Protein AF-A0A7K9E481-F1 (afdb_monomer_lite)

Sequence (261 aa):
MSEGLLSKAATMEIPIGSNGDAGSLPEDDGLEQVRERRDRRRDRHWDRHRDSASGGFFQDLQQVMVSGPNLNETSIVSGGYGGSAEGIGPAGAGKGSGLHPPHAGPPTGGEEIVRGIAVEKFDIVKKWGINTYKCTKQLISERFGRGSRTVDLELETQIELLRETKRKYECVLQLARGLTHHFYSLVQTQHALGDAFADLSQKSPELQEEFGYNAETQKLLCKNGETLLGAVNFFVSSINTLVNKTMEDTLMTVKQYETAR

pLDDT: mean 71.91, std 27.22, range [27.53, 98.75]

InterPro domains:
  IPR010504 Arfaptin homology (AH) domain [PF06456] (122-261)
  IPR010504 Arfaptin homology (AH) domain [PS50870] (150-261)
  IPR010504 Arfaptin homology (AH) domain [SM01015] (118-261)
  IPR027267 AH/BAR domain superfamily [G3DSA:1.20.1270.60] (147-261)
  IPR027267 AH/BAR domain superfamily [SSF103657] (149-261)
  IPR030798 Arfaptin family [PTHR12141] (6-261)

Foldseek 3Di:
DDDDDDDDDDDDDDDDDDDDDDDDDDDCPPVVVVVVVVVVVVVVVVVVCVVVVVVVVVVVVVCCVVPDPDCPPVPPPPDDDDDDDDDDDDDDDDDDDDDDDDDDDDPPPVVVVVVVVVVVVVVVVVVVVVVVVVVVVQVVCVVVVNDDDDDDPVVVVVLVVLVVVLVVLVVVLVVLVVVLVVLVVVLVVLQVQLVVLCVCLVVPVVCNVVSPVSSVVSVVVSVVSVVVSVVSVVVSVVSCCCNVPVSVVVVVVVVVVVVVD

Structure (mmCIF, N/CA/C/O backbone):
data_AF-A0A7K9E481-F1
#
_entry.id   AF-A0A7K9E481-F1
#
loop_
_atom_site.group_PDB
_atom_site.id
_atom_site.type_symbol
_atom_site.label_atom_id
_atom_site.label_alt_id
_atom_site.label_comp_id
_atom_site.label_asym_id
_atom_site.label_entity_id
_atom_site.label_seq_id
_atom_site.pdbx_PDB_ins_code
_atom_site.Cartn_x
_atom_site.Cartn_y
_atom_site.Cartn_z
_atom_site.occupancy
_atom_site.B_iso_or_equiv
_atom_site.auth_seq_id
_atom_site.auth_comp_id
_atom_site.auth_asym_id
_atom_site.auth_atom_id
_atom_site.pdbx_PDB_model_num
ATOM 1 N N . MET A 1 1 ? -49.987 -29.493 62.033 1.00 36.41 1 MET A N 1
ATOM 2 C CA . MET A 1 1 ? -49.211 -30.594 61.430 1.00 36.41 1 MET A CA 1
ATOM 3 C C . MET A 1 1 ? -49.579 -30.648 59.955 1.00 36.41 1 MET A C 1
ATOM 5 O O . MET A 1 1 ? -50.773 -30.593 59.697 1.00 36.41 1 MET A O 1
ATOM 9 N N . SER A 1 2 ? -48.691 -30.723 58.968 1.00 37.06 2 SER A N 1
ATOM 10 C CA . SER A 1 2 ? -47.251 -30.414 58.882 1.00 37.06 2 SER A CA 1
ATOM 11 C C . SER A 1 2 ? -46.915 -30.362 57.385 1.00 37.06 2 SER A C 1
ATOM 13 O O . SER A 1 2 ? -47.350 -31.275 56.698 1.00 37.06 2 SER A O 1
ATOM 15 N N . GLU A 1 3 ? -46.136 -29.367 56.937 1.00 38.66 3 GLU A N 1
ATOM 16 C CA . GLU A 1 3 ? -45.385 -29.342 55.654 1.00 38.66 3 GLU A CA 1
ATOM 17 C C . GLU A 1 3 ? -46.234 -29.440 54.347 1.00 38.66 3 GLU A C 1
ATOM 19 O O . GLU A 1 3 ? -47.269 -30.085 54.274 1.00 38.66 3 GLU A O 1
ATOM 24 N N . GLY A 1 4 ? -45.951 -28.743 53.245 1.00 37.75 4 GLY A N 1
ATOM 25 C CA . GLY A 1 4 ? -44.709 -28.118 52.798 1.00 37.75 4 GLY A CA 1
ATOM 26 C C . GLY A 1 4 ? -44.049 -29.002 51.739 1.00 37.75 4 GLY A C 1
ATOM 27 O O . GLY A 1 4 ? -43.687 -30.123 52.056 1.00 37.75 4 GLY A O 1
ATOM 28 N N . LEU A 1 5 ? -43.886 -28.515 50.502 1.00 40.09 5 LEU A N 1
ATOM 29 C CA . LEU A 1 5 ? -42.874 -29.015 49.557 1.00 40.09 5 LEU A CA 1
ATOM 30 C C . LEU A 1 5 ? -42.692 -28.032 48.389 1.00 40.09 5 LEU A C 1
ATOM 32 O O . LEU A 1 5 ? -43.582 -27.827 47.566 1.00 40.09 5 LEU A O 1
ATOM 36 N N . LEU A 1 6 ? -41.514 -27.413 48.357 1.00 42.28 6 LEU A N 1
ATOM 37 C CA . LEU A 1 6 ? -41.046 -26.476 47.338 1.00 42.28 6 LEU A CA 1
ATOM 38 C C . LEU A 1 6 ? -40.105 -27.211 46.362 1.00 42.28 6 LEU A C 1
ATOM 40 O O . LEU A 1 6 ? -39.460 -28.178 46.752 1.00 42.28 6 LEU A O 1
ATOM 44 N N . SER A 1 7 ? -39.957 -26.675 45.148 1.00 35.97 7 SER A N 1
ATOM 45 C CA . SER A 1 7 ? -38.828 -26.890 44.223 1.00 35.97 7 SER A CA 1
ATOM 46 C C . SER A 1 7 ? -38.536 -28.291 43.656 1.00 35.97 7 SER A C 1
ATOM 48 O O . SER A 1 7 ? -38.202 -29.248 44.347 1.00 35.97 7 SER A O 1
ATOM 50 N N . LYS A 1 8 ? -38.443 -28.332 42.321 1.00 39.09 8 LYS A N 1
ATOM 51 C CA . LYS A 1 8 ? -37.519 -29.207 41.582 1.00 39.09 8 LYS A CA 1
ATOM 52 C C . LYS A 1 8 ? -36.716 -28.367 40.586 1.00 39.09 8 LYS A C 1
ATOM 54 O O . LYS A 1 8 ? -37.059 -28.298 39.411 1.00 39.09 8 LYS A O 1
ATOM 59 N N . ALA A 1 9 ? -35.660 -27.722 41.074 1.00 39.75 9 ALA A N 1
ATOM 60 C CA . ALA A 1 9 ? -34.566 -27.259 40.226 1.00 39.75 9 ALA A CA 1
ATOM 61 C C . ALA A 1 9 ? -33.528 -28.388 40.152 1.00 39.75 9 ALA A C 1
ATOM 63 O O . ALA A 1 9 ? -33.179 -28.968 41.180 1.00 39.75 9 ALA A O 1
ATOM 64 N N . ALA A 1 10 ? -33.078 -28.739 38.949 1.00 38.31 10 ALA A N 1
ATOM 65 C CA . ALA A 1 10 ? -32.102 -29.805 38.758 1.00 38.31 10 ALA A CA 1
ATOM 66 C C . ALA A 1 10 ? -30.678 -29.260 38.943 1.00 38.31 10 ALA A C 1
ATOM 68 O O . ALA A 1 10 ? -30.102 -28.692 38.017 1.00 38.31 10 ALA A O 1
ATOM 69 N N . THR A 1 11 ? -30.108 -29.449 40.133 1.00 37.28 11 THR A N 1
ATOM 70 C CA . THR A 1 11 ? -28.665 -29.300 40.355 1.00 37.28 11 THR A CA 1
ATOM 71 C C . THR A 1 11 ? -27.945 -30.455 39.664 1.00 37.28 11 THR A C 1
ATOM 73 O O . THR A 1 11 ? -28.210 -31.616 39.973 1.00 37.28 11 THR A O 1
ATOM 76 N N . MET A 1 12 ? -27.038 -30.153 38.734 1.00 35.53 12 MET A N 1
ATOM 77 C CA . MET A 1 12 ? -26.161 -31.153 38.126 1.00 35.53 12 MET A CA 1
ATOM 78 C C . MET A 1 12 ? -24.806 -31.113 38.836 1.00 35.53 12 MET A C 1
ATOM 80 O O . MET A 1 12 ? -23.994 -30.225 38.586 1.00 35.53 12 MET A O 1
ATOM 84 N N . GLU A 1 13 ? -24.588 -32.044 39.763 1.00 38.19 13 GLU A N 1
ATOM 85 C CA . GLU A 1 13 ? -23.329 -32.151 40.503 1.00 38.19 13 GLU A CA 1
ATOM 86 C C . GLU A 1 13 ? -22.219 -32.750 39.627 1.00 38.19 13 GLU A C 1
ATOM 88 O O . GLU A 1 13 ? -22.422 -33.746 38.930 1.00 38.19 13 GLU A O 1
ATOM 93 N N . ILE A 1 14 ? -21.026 -32.155 39.691 1.00 37.62 14 ILE A N 1
ATOM 94 C CA . ILE A 1 14 ? -19.792 -32.718 39.132 1.00 37.62 14 ILE A CA 1
ATOM 95 C C . ILE A 1 14 ? -19.001 -33.305 40.313 1.00 37.62 14 ILE A C 1
ATOM 97 O O . ILE A 1 14 ? -18.753 -32.578 41.278 1.00 37.62 14 ILE A O 1
ATOM 101 N N . PRO A 1 15 ? -18.614 -34.594 40.291 1.00 37.94 15 PRO A N 1
ATOM 102 C CA . PRO A 1 15 ? -18.017 -35.243 41.454 1.00 37.94 15 PRO A CA 1
ATOM 103 C C . PRO A 1 15 ? -16.592 -34.744 41.727 1.00 37.94 15 PRO A C 1
ATOM 105 O O . PRO A 1 15 ? -15.717 -34.811 40.863 1.00 37.94 15 PRO A O 1
ATOM 108 N N . ILE A 1 16 ? -16.347 -34.309 42.965 1.00 37.81 16 ILE A N 1
ATOM 109 C CA . ILE A 1 16 ? -15.012 -33.974 43.473 1.00 37.81 16 ILE A CA 1
ATOM 110 C C . ILE A 1 16 ? -14.378 -35.239 44.068 1.00 37.81 16 ILE A C 1
ATOM 112 O O . ILE A 1 16 ? -14.929 -35.853 44.982 1.00 37.81 16 ILE A O 1
ATOM 116 N N . GLY A 1 17 ? -13.206 -35.626 43.556 1.00 38.34 17 GLY A N 1
ATOM 117 C CA . GLY A 1 17 ? -12.376 -36.679 44.149 1.00 38.34 17 GLY A CA 1
ATOM 118 C C . GLY A 1 17 ? -11.783 -36.232 45.490 1.00 38.34 17 GLY A C 1
ATOM 119 O O . GLY A 1 17 ? -11.323 -35.102 45.620 1.00 38.34 17 GLY A O 1
ATOM 120 N N . SER A 1 18 ? -11.812 -37.114 46.490 1.00 38.59 18 SER A N 1
ATOM 121 C CA . SER A 1 18 ? -11.498 -36.787 47.888 1.00 38.59 18 SER A CA 1
ATOM 122 C C . SER A 1 18 ? -10.039 -37.067 48.295 1.00 38.59 18 SER A C 1
ATOM 124 O O . SER A 1 18 ? -9.455 -38.058 47.865 1.00 38.59 18 SER A O 1
ATOM 126 N N . ASN A 1 19 ? -9.556 -36.236 49.232 1.00 37.09 19 ASN A N 1
ATOM 127 C CA . ASN A 1 19 ? -8.385 -36.361 50.119 1.00 37.09 19 ASN A CA 1
ATOM 128 C C . ASN A 1 19 ? -6.958 -36.266 49.541 1.00 37.09 19 ASN A C 1
ATOM 130 O O . ASN A 1 19 ? -6.546 -37.062 48.702 1.00 37.09 19 ASN A O 1
ATOM 134 N N . GLY A 1 20 ? -6.153 -35.359 50.124 1.00 35.31 20 GLY A N 1
ATOM 135 C CA . GLY A 1 20 ? -4.730 -35.226 49.779 1.00 35.31 20 GLY A CA 1
ATOM 136 C C . GLY A 1 20 ? -3.862 -34.190 50.518 1.00 35.31 20 GLY A C 1
ATOM 137 O O . GLY A 1 20 ? -2.833 -33.843 49.961 1.00 35.31 20 GLY A O 1
ATOM 138 N N . ASP A 1 21 ? -4.225 -33.755 51.734 1.00 32.69 21 ASP A N 1
ATOM 139 C CA . ASP A 1 21 ? -3.364 -33.018 52.696 1.00 32.69 21 ASP A CA 1
ATOM 140 C C . ASP A 1 21 ? -2.846 -31.599 52.322 1.00 32.69 21 ASP A C 1
ATOM 142 O O . ASP A 1 21 ? -2.712 -31.218 51.162 1.00 32.69 21 ASP A O 1
ATOM 146 N N . ALA A 1 22 ? -2.581 -30.778 53.344 1.00 46.91 22 ALA A N 1
ATOM 147 C CA . ALA A 1 22 ? -2.187 -29.376 53.211 1.00 46.91 22 ALA A CA 1
ATOM 148 C C . ALA A 1 22 ? -0.683 -29.178 53.472 1.00 46.91 22 ALA A C 1
ATOM 150 O O . ALA A 1 22 ? -0.235 -29.139 54.617 1.00 46.91 22 ALA A O 1
ATOM 151 N N . GLY A 1 23 ? 0.093 -28.980 52.402 1.00 38.00 23 GLY A N 1
ATOM 152 C CA . GLY A 1 23 ? 1.505 -28.595 52.467 1.00 38.00 23 GLY A CA 1
ATOM 153 C C . GLY A 1 23 ? 1.740 -27.195 51.900 1.00 38.00 23 GLY A C 1
ATOM 154 O O . GLY A 1 23 ? 1.507 -26.959 50.717 1.00 38.00 23 GLY A O 1
ATOM 155 N N . SER A 1 24 ? 2.227 -26.268 52.727 1.00 51.28 24 SER A N 1
ATOM 156 C CA . SER A 1 24 ? 2.633 -24.922 52.300 1.00 51.28 24 SER A CA 1
ATOM 157 C C . SER A 1 24 ? 3.805 -24.980 51.311 1.00 51.28 24 SER A C 1
ATOM 159 O O . SER A 1 24 ? 4.870 -25.495 51.660 1.00 51.28 24 SER A O 1
ATOM 161 N N . LEU A 1 25 ? 3.635 -24.410 50.116 1.00 39.44 25 LEU A N 1
ATOM 162 C CA . LEU A 1 25 ? 4.690 -24.261 49.107 1.00 39.44 25 LEU A CA 1
ATOM 163 C C . LEU A 1 25 ? 5.077 -22.778 48.941 1.00 39.44 25 LEU A C 1
ATOM 165 O O . LEU A 1 25 ? 4.216 -21.916 49.112 1.00 39.44 25 LEU A O 1
ATOM 169 N N . PRO A 1 26 ? 6.357 -22.474 48.651 1.00 42.78 26 PRO A N 1
ATOM 170 C CA . PRO A 1 26 ? 6.856 -21.104 48.551 1.00 42.78 26 PRO A CA 1
ATOM 171 C C . PRO A 1 26 ? 6.403 -20.408 47.260 1.00 42.78 26 PRO A C 1
ATOM 173 O O . PRO A 1 26 ? 6.158 -21.059 46.244 1.00 42.78 26 PRO A O 1
ATOM 176 N N . GLU A 1 27 ? 6.337 -19.078 47.305 1.00 46.19 27 GLU A N 1
ATOM 177 C CA . GLU A 1 27 ? 5.947 -18.225 46.178 1.00 46.19 27 GLU A CA 1
ATOM 178 C C . GLU A 1 27 ? 6.993 -18.277 45.041 1.00 46.19 27 GLU A C 1
ATOM 180 O O . GLU A 1 27 ? 8.202 -18.211 45.273 1.00 46.19 27 GLU A O 1
ATOM 185 N N . ASP A 1 28 ? 6.529 -18.441 43.796 1.00 49.44 28 ASP A N 1
ATOM 186 C CA . ASP A 1 28 ? 7.375 -18.681 42.615 1.00 49.44 28 ASP A CA 1
ATOM 187 C C . ASP A 1 28 ? 7.801 -17.374 41.916 1.00 49.44 28 ASP A C 1
ATOM 189 O O . ASP A 1 28 ? 7.405 -17.069 40.786 1.00 49.44 28 ASP A O 1
ATOM 193 N N . ASP A 1 29 ? 8.681 -16.619 42.582 1.00 55.16 29 ASP A N 1
ATOM 194 C CA . ASP A 1 29 ? 9.344 -15.406 42.057 1.00 55.16 29 ASP A CA 1
ATOM 195 C C . ASP A 1 29 ? 10.173 -15.647 40.771 1.00 55.16 29 ASP A C 1
ATOM 197 O O . ASP A 1 29 ? 10.665 -14.706 40.129 1.00 55.16 29 ASP A O 1
ATOM 201 N N . GLY A 1 30 ? 10.390 -16.911 40.386 1.00 50.25 30 GLY A N 1
ATOM 202 C CA . GLY A 1 30 ? 11.205 -17.286 39.235 1.00 50.25 30 GLY A CA 1
ATOM 203 C C . GLY A 1 30 ? 10.522 -16.994 37.899 1.00 50.25 30 GLY A C 1
ATOM 204 O O . GLY A 1 30 ? 11.163 -16.504 36.962 1.00 50.25 30 GLY A O 1
ATOM 205 N N . LEU A 1 31 ? 9.219 -17.266 37.795 1.00 50.06 31 LEU A N 1
ATOM 206 C CA . LEU A 1 31 ? 8.485 -17.143 36.532 1.00 50.06 31 LEU A CA 1
ATOM 207 C C . LEU A 1 31 ? 8.239 -15.689 36.118 1.00 50.06 31 LEU A C 1
ATOM 209 O O . LEU A 1 31 ? 8.289 -15.378 34.922 1.00 50.06 31 LEU A O 1
ATOM 213 N N . GLU A 1 32 ? 8.025 -14.789 37.076 1.00 50.50 32 GLU A N 1
ATOM 214 C CA . GLU A 1 32 ? 7.794 -13.371 36.793 1.00 50.50 32 GLU A CA 1
ATOM 215 C C . GLU A 1 32 ? 9.080 -12.681 36.310 1.00 50.50 32 GLU A C 1
ATOM 217 O O . GLU A 1 32 ? 9.088 -12.067 35.241 1.00 50.50 32 GLU A O 1
ATOM 222 N N . GLN A 1 33 ? 10.218 -12.928 36.971 1.00 47.78 33 GLN A N 1
ATOM 223 C CA . GLN A 1 33 ? 11.525 -12.454 36.496 1.00 47.78 33 GLN A CA 1
ATOM 224 C C . GLN A 1 33 ? 11.905 -13.004 35.112 1.00 47.78 33 GLN A C 1
ATOM 226 O O . GLN A 1 33 ? 12.567 -12.312 34.331 1.00 47.78 33 GLN A O 1
ATOM 231 N N . VAL A 1 34 ? 11.514 -14.238 34.772 1.00 52.38 34 VAL A N 1
ATOM 232 C CA . VAL A 1 34 ? 11.753 -14.807 33.434 1.00 52.38 34 VAL A CA 1
ATOM 233 C C . VAL A 1 34 ? 10.864 -14.146 32.377 1.00 52.38 34 VAL A C 1
ATOM 235 O O . VAL A 1 34 ? 11.357 -13.866 31.280 1.00 52.38 34 VAL A O 1
ATOM 238 N N . ARG A 1 35 ? 9.597 -13.841 32.691 1.00 51.56 35 ARG A N 1
ATOM 239 C CA . ARG A 1 35 ? 8.698 -13.072 31.809 1.00 51.56 35 ARG A CA 1
ATOM 240 C C . ARG A 1 35 ? 9.244 -11.667 31.562 1.00 51.56 35 ARG A C 1
ATOM 242 O O . ARG A 1 35 ? 9.474 -11.297 30.412 1.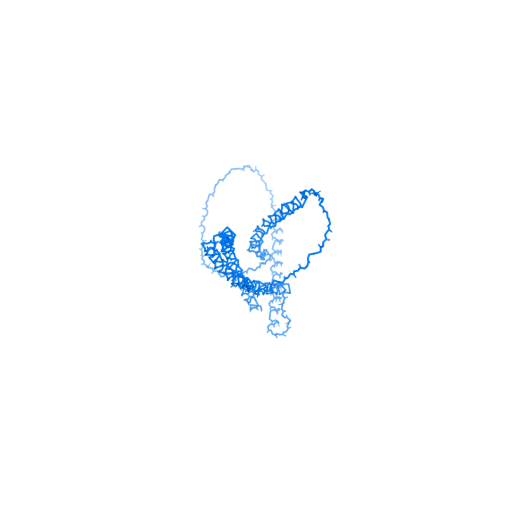00 51.56 35 ARG A O 1
ATOM 249 N N . GLU A 1 36 ? 9.592 -10.946 32.622 1.00 51.59 36 GLU A N 1
ATOM 250 C CA . GLU A 1 36 ? 10.079 -9.570 32.524 1.00 51.59 36 GLU A CA 1
ATOM 251 C C . GLU A 1 36 ? 11.417 -9.469 31.762 1.00 51.59 36 GLU A C 1
ATOM 253 O O . GLU A 1 36 ? 11.616 -8.596 30.912 1.00 51.59 36 GLU A O 1
ATOM 258 N N . ARG A 1 37 ? 12.337 -10.425 31.971 1.00 50.31 37 ARG A N 1
ATOM 259 C CA . ARG A 1 37 ? 13.586 -10.527 31.190 1.00 50.31 37 ARG A CA 1
ATOM 260 C C . ARG A 1 37 ? 13.349 -10.881 29.720 1.00 50.31 37 ARG A C 1
ATOM 262 O O . ARG A 1 37 ? 14.199 -10.546 28.889 1.00 50.31 37 ARG A O 1
ATOM 269 N N . ARG A 1 38 ? 12.247 -11.561 29.388 1.00 51.62 38 ARG A N 1
ATOM 270 C CA . ARG A 1 38 ? 11.875 -11.905 28.008 1.00 51.62 38 ARG A CA 1
ATOM 271 C C . ARG A 1 38 ? 11.343 -10.681 27.269 1.00 51.62 38 ARG A C 1
ATOM 273 O O . ARG A 1 38 ? 11.776 -10.446 26.143 1.00 51.62 38 ARG A O 1
ATOM 280 N N . ASP A 1 39 ? 10.521 -9.862 27.916 1.00 51.88 39 ASP A N 1
ATOM 281 C CA . ASP A 1 39 ? 9.958 -8.653 27.303 1.00 51.88 39 ASP A CA 1
ATOM 282 C C . ASP A 1 39 ? 10.987 -7.520 27.198 1.00 51.88 39 ASP A C 1
ATOM 284 O O . ASP A 1 39 ? 11.230 -7.035 26.094 1.00 51.88 39 ASP A O 1
ATOM 288 N N . ARG A 1 40 ? 11.809 -7.281 28.234 1.00 47.56 40 ARG A N 1
ATOM 289 C CA . ARG A 1 40 ? 12.982 -6.380 28.129 1.00 47.56 40 ARG A CA 1
ATOM 290 C C . ARG A 1 40 ? 14.050 -6.841 27.111 1.00 47.56 40 ARG A C 1
ATOM 292 O O . ARG A 1 40 ? 15.022 -6.114 26.866 1.00 47.56 40 ARG A O 1
ATOM 299 N N . ARG A 1 41 ? 13.962 -8.058 26.555 1.00 49.22 41 ARG A N 1
ATOM 300 C CA . ARG A 1 41 ? 14.764 -8.518 25.397 1.00 49.22 41 ARG A CA 1
ATOM 301 C C . ARG A 1 41 ? 14.019 -8.360 24.070 1.00 49.22 41 ARG A C 1
ATOM 303 O O . ARG A 1 41 ? 14.675 -8.135 23.057 1.00 49.22 41 ARG A O 1
ATOM 310 N N . ARG A 1 42 ? 12.689 -8.456 24.084 1.00 49.22 42 ARG A N 1
ATOM 311 C CA . ARG A 1 42 ? 11.803 -8.263 22.932 1.00 49.22 42 ARG A CA 1
ATOM 312 C C . ARG A 1 42 ? 11.820 -6.802 22.477 1.00 49.22 42 ARG A C 1
ATOM 314 O O . ARG A 1 42 ? 12.105 -6.543 21.313 1.00 49.22 42 ARG A O 1
ATOM 321 N N . ASP A 1 43 ? 11.647 -5.858 23.397 1.00 42.50 43 ASP A N 1
ATOM 322 C CA . ASP A 1 43 ? 11.549 -4.426 23.071 1.00 42.50 43 ASP A CA 1
ATOM 323 C C . ASP A 1 43 ? 12.852 -3.888 22.463 1.00 42.50 43 ASP A C 1
ATOM 325 O O . ASP A 1 43 ? 12.858 -3.289 21.391 1.00 42.50 43 ASP A O 1
ATOM 329 N N . ARG A 1 44 ? 14.000 -4.247 23.056 1.00 43.91 44 ARG A N 1
ATOM 330 C CA . ARG A 1 44 ? 15.334 -3.897 22.526 1.00 43.91 44 ARG A CA 1
ATOM 331 C C . ARG A 1 44 ? 15.684 -4.563 21.190 1.00 43.91 44 ARG A C 1
ATOM 333 O O . ARG A 1 44 ? 16.638 -4.134 20.540 1.00 43.91 44 ARG A O 1
ATOM 340 N N . HIS A 1 45 ? 14.967 -5.612 20.790 1.00 39.03 45 HIS A N 1
ATOM 341 C CA . HIS A 1 45 ? 15.092 -6.205 19.458 1.00 39.03 45 HIS A CA 1
ATOM 342 C C . HIS A 1 45 ? 14.231 -5.444 18.437 1.00 39.03 45 HIS A C 1
ATOM 344 O O . HIS A 1 45 ? 14.707 -5.168 17.336 1.00 39.03 45 HIS A O 1
ATOM 350 N N . TRP A 1 46 ? 13.017 -5.038 18.822 1.00 38.62 46 TRP A N 1
ATOM 351 C CA . TRP A 1 46 ? 12.116 -4.258 17.972 1.00 38.62 46 TRP A CA 1
ATOM 352 C C . TRP A 1 46 ? 12.612 -2.832 17.704 1.00 38.62 46 TRP A C 1
ATOM 354 O O . TRP A 1 46 ? 12.616 -2.433 16.541 1.00 38.62 46 TRP A O 1
ATOM 364 N N . ASP A 1 47 ? 13.112 -2.099 18.705 1.00 41.41 47 ASP A N 1
ATOM 365 C CA . ASP A 1 47 ? 13.665 -0.746 18.489 1.00 41.41 47 ASP A CA 1
ATOM 366 C C . ASP A 1 47 ? 14.874 -0.768 17.540 1.00 41.41 47 ASP A C 1
ATOM 368 O O . ASP A 1 47 ? 14.941 -0.001 16.579 1.00 41.41 47 ASP A O 1
ATOM 372 N N . ARG A 1 48 ? 15.789 -1.732 17.717 1.00 42.16 48 ARG A N 1
ATOM 373 C CA . ARG A 1 48 ? 16.970 -1.879 16.847 1.00 42.16 48 ARG A CA 1
ATOM 374 C C . ARG A 1 48 ? 16.602 -2.154 15.383 1.00 42.16 48 ARG A C 1
ATOM 376 O O . ARG A 1 48 ? 17.325 -1.726 14.486 1.00 42.16 48 ARG A O 1
ATOM 383 N N . HIS A 1 49 ? 15.504 -2.870 15.134 1.00 38.31 49 HIS A N 1
ATOM 384 C CA . HIS A 1 49 ? 14.998 -3.085 13.777 1.00 38.31 49 HIS A CA 1
ATOM 385 C C . HIS A 1 49 ? 14.192 -1.893 13.244 1.00 38.31 49 HIS A C 1
ATOM 387 O O . HIS A 1 49 ? 14.258 -1.625 12.046 1.00 38.31 49 HIS A O 1
ATOM 393 N N . ARG A 1 50 ? 13.479 -1.154 14.104 1.00 40.03 50 ARG A N 1
ATOM 394 C CA . ARG A 1 50 ? 12.706 0.042 13.735 1.00 40.03 50 ARG A CA 1
ATOM 395 C C . ARG A 1 50 ? 13.605 1.166 13.215 1.00 40.03 50 ARG A C 1
ATOM 397 O O . ARG A 1 50 ? 13.342 1.680 12.128 1.00 40.03 50 ARG A O 1
ATOM 404 N N . ASP A 1 51 ? 14.674 1.494 13.936 1.00 38.56 51 ASP A N 1
ATOM 405 C CA . ASP A 1 51 ? 15.575 2.593 13.558 1.00 38.56 51 ASP A CA 1
ATOM 406 C C . ASP A 1 51 ? 16.346 2.288 12.264 1.00 38.56 51 ASP A C 1
ATOM 408 O O . ASP A 1 51 ? 16.505 3.157 11.405 1.00 38.56 51 ASP A O 1
ATOM 412 N N . SER A 1 52 ? 16.750 1.027 12.073 1.00 38.38 52 SER A N 1
ATOM 413 C CA . SER A 1 52 ? 17.443 0.583 10.857 1.00 38.38 52 SER A CA 1
ATOM 414 C C . SER A 1 52 ? 16.515 0.531 9.630 1.00 38.38 52 SER A C 1
ATOM 416 O O . SER A 1 52 ? 16.902 0.939 8.535 1.00 38.38 52 SER A O 1
ATOM 418 N N . ALA A 1 53 ? 15.261 0.091 9.798 1.00 44.19 53 ALA A N 1
ATOM 419 C CA . ALA A 1 53 ? 14.307 -0.035 8.693 1.00 44.19 53 ALA A CA 1
ATOM 420 C C . ALA A 1 53 ? 13.723 1.311 8.222 1.00 44.19 53 ALA A C 1
ATOM 422 O O . ALA A 1 53 ? 13.487 1.487 7.027 1.00 44.19 53 ALA A O 1
ATOM 423 N N . SER A 1 54 ? 13.497 2.261 9.138 1.00 44.25 54 SER A N 1
ATOM 424 C CA . SER A 1 54 ? 12.905 3.564 8.796 1.00 44.25 54 SER A CA 1
ATOM 425 C C . SER A 1 54 ? 13.910 4.515 8.127 1.00 44.25 54 SER A C 1
ATOM 427 O O . SER A 1 54 ? 13.536 5.283 7.242 1.00 44.25 54 SER A O 1
ATOM 429 N N . GLY A 1 55 ? 15.194 4.442 8.505 1.00 39.41 55 GLY A N 1
ATOM 430 C CA . GLY A 1 55 ? 16.266 5.204 7.853 1.00 39.41 55 GLY A CA 1
ATOM 431 C C . GLY A 1 55 ? 16.651 4.640 6.482 1.00 39.41 55 GLY A C 1
ATOM 432 O O . GLY A 1 55 ? 16.713 5.389 5.505 1.00 39.41 55 GLY A O 1
ATOM 433 N N . GLY A 1 56 ? 16.846 3.317 6.400 1.00 43.91 56 GLY A N 1
ATOM 434 C CA . GLY A 1 56 ? 17.296 2.637 5.182 1.00 43.91 56 GLY A CA 1
ATOM 435 C C . GLY A 1 56 ? 16.335 2.795 4.005 1.00 43.91 56 GLY A C 1
ATOM 436 O O . GLY A 1 56 ? 16.754 3.222 2.940 1.00 43.91 56 GLY A O 1
ATOM 437 N N . PHE A 1 57 ? 15.029 2.569 4.194 1.00 49.69 57 PHE A N 1
ATOM 438 C CA . PHE A 1 57 ? 14.069 2.608 3.080 1.00 49.69 57 PHE A CA 1
ATOM 439 C C . PHE A 1 57 ? 14.010 3.970 2.363 1.00 49.69 57 PHE A C 1
ATOM 441 O O . PHE A 1 57 ? 13.889 4.024 1.140 1.00 49.69 57 PHE A O 1
ATOM 448 N N . PHE A 1 58 ? 14.111 5.080 3.103 1.00 43.94 58 PHE A N 1
ATOM 449 C CA . PHE A 1 58 ? 14.074 6.417 2.504 1.00 43.94 58 PHE A CA 1
ATOM 450 C C . PHE A 1 58 ? 15.417 6.804 1.863 1.00 43.94 58 PHE A C 1
ATOM 452 O O . PHE A 1 58 ? 15.425 7.503 0.849 1.00 43.94 58 PHE A O 1
ATOM 459 N N . GLN A 1 59 ? 16.538 6.322 2.416 1.00 48.91 59 GLN A N 1
ATOM 460 C CA . GLN A 1 59 ? 17.865 6.490 1.818 1.00 48.91 59 GLN A CA 1
ATOM 461 C C . GLN A 1 59 ? 18.043 5.635 0.565 1.00 48.91 59 GLN A C 1
ATOM 463 O O . GLN A 1 59 ? 18.461 6.187 -0.443 1.00 48.91 59 GLN A O 1
ATOM 468 N N . ASP A 1 60 ? 17.639 4.365 0.565 1.00 45.12 60 ASP A N 1
ATOM 469 C CA . ASP A 1 60 ? 17.680 3.487 -0.610 1.00 45.12 60 ASP A CA 1
ATOM 470 C C . ASP A 1 60 ? 16.795 4.038 -1.739 1.00 45.12 60 ASP A C 1
ATOM 472 O O . ASP A 1 60 ? 17.207 4.072 -2.898 1.00 45.12 60 ASP A O 1
ATOM 476 N N . LEU A 1 61 ? 15.600 4.552 -1.415 1.00 52.06 61 LEU A N 1
ATOM 477 C CA . LEU A 1 61 ? 14.714 5.162 -2.409 1.00 52.06 61 LEU A CA 1
ATOM 478 C C . LEU A 1 61 ? 15.289 6.480 -2.958 1.00 52.06 61 LEU A C 1
ATOM 480 O O . LEU A 1 61 ? 15.248 6.699 -4.168 1.00 52.06 61 LEU A O 1
ATOM 484 N N . GLN A 1 62 ? 15.881 7.341 -2.116 1.00 47.44 62 GLN A N 1
ATOM 485 C CA . GLN A 1 62 ? 16.650 8.491 -2.611 1.00 47.44 62 GLN A CA 1
ATOM 486 C C . GLN A 1 62 ? 17.864 8.053 -3.432 1.00 47.44 62 GLN A C 1
ATOM 488 O O . GLN A 1 62 ? 18.147 8.673 -4.449 1.00 47.44 62 GLN A O 1
ATOM 493 N N . GLN A 1 63 ? 18.563 6.991 -3.044 1.00 45.53 63 GLN A N 1
ATOM 494 C CA . GLN A 1 63 ? 19.759 6.520 -3.726 1.00 45.53 63 GLN A CA 1
ATOM 495 C C . GLN A 1 63 ? 19.421 5.923 -5.092 1.00 45.53 63 GLN A C 1
ATOM 497 O O . GLN A 1 63 ? 20.172 6.171 -6.025 1.00 45.53 63 GLN A O 1
ATOM 502 N N . VAL A 1 64 ? 18.272 5.260 -5.256 1.00 48.25 64 VAL A N 1
ATOM 503 C CA . VAL A 1 64 ? 17.727 4.833 -6.560 1.00 48.25 64 VAL A CA 1
ATOM 504 C C . VAL A 1 64 ? 17.238 6.023 -7.402 1.00 48.25 64 VAL A C 1
ATOM 506 O O . VAL A 1 64 ? 17.403 6.014 -8.617 1.00 48.25 64 VAL A O 1
ATOM 509 N N . MET A 1 65 ? 16.688 7.079 -6.789 1.00 46.72 65 MET A N 1
ATOM 510 C CA . MET A 1 65 ? 16.262 8.292 -7.515 1.00 46.72 65 MET A CA 1
ATOM 511 C C . MET A 1 65 ? 17.418 9.251 -7.868 1.00 46.72 65 MET A C 1
ATOM 513 O O . MET A 1 65 ? 17.302 10.017 -8.821 1.00 46.72 65 MET A O 1
ATOM 517 N N . VAL A 1 66 ? 18.528 9.219 -7.125 1.00 48.50 66 VAL A N 1
ATOM 518 C CA . VAL A 1 66 ? 19.759 9.996 -7.381 1.00 48.50 66 VAL A CA 1
ATOM 519 C C . VAL A 1 66 ? 20.737 9.204 -8.254 1.00 48.50 66 VAL A C 1
ATOM 521 O O . VAL A 1 66 ? 21.400 9.781 -9.111 1.00 48.50 66 VAL A O 1
ATOM 524 N N . SER A 1 67 ? 20.777 7.881 -8.091 1.00 42.72 67 SER A N 1
ATOM 525 C CA . SER A 1 67 ? 21.494 6.936 -8.956 1.00 42.72 67 SER A CA 1
ATOM 526 C C . SER A 1 67 ? 20.544 6.360 -10.005 1.00 42.72 67 SER A C 1
ATOM 528 O O . SER A 1 67 ? 20.401 5.145 -10.145 1.00 42.72 67 SER A O 1
ATOM 530 N N . GLY A 1 68 ? 19.938 7.250 -10.798 1.00 46.25 68 GLY A N 1
ATOM 531 C CA . GLY A 1 68 ? 19.575 6.865 -12.160 1.00 46.25 68 GLY A CA 1
ATOM 532 C C . GLY A 1 68 ? 20.819 6.330 -12.893 1.00 46.25 68 GLY A C 1
ATOM 533 O O . GLY A 1 68 ? 21.943 6.634 -12.474 1.00 46.25 68 GLY A O 1
ATOM 534 N N . PRO A 1 69 ? 20.661 5.527 -13.962 1.00 39.38 69 PRO A N 1
ATOM 535 C CA . PRO A 1 69 ? 21.793 4.936 -14.672 1.00 39.38 69 PRO A CA 1
ATOM 536 C C . PRO A 1 69 ? 22.822 6.016 -15.010 1.00 39.38 69 PRO A C 1
ATOM 538 O O . PRO A 1 69 ? 22.483 7.041 -15.603 1.00 39.38 69 PRO A O 1
ATOM 541 N N . ASN A 1 70 ? 24.069 5.814 -14.584 1.00 39.78 70 ASN A N 1
ATOM 542 C CA . ASN A 1 70 ? 25.109 6.821 -14.740 1.00 39.78 70 ASN A CA 1
ATOM 543 C C . ASN A 1 70 ? 25.490 6.936 -16.224 1.00 39.78 70 ASN A C 1
ATOM 545 O O . ASN A 1 70 ? 26.286 6.159 -16.741 1.00 39.78 70 ASN A O 1
ATOM 549 N N . LEU A 1 71 ? 24.902 7.916 -16.912 1.00 39.56 71 LEU A N 1
ATOM 550 C CA . LEU A 1 71 ? 25.100 8.175 -18.341 1.00 39.56 71 LEU A CA 1
ATOM 551 C C . LEU A 1 71 ? 26.461 8.827 -18.668 1.00 39.56 71 LEU A C 1
ATOM 553 O O . LEU A 1 71 ? 26.637 9.358 -19.767 1.00 39.56 71 LEU A O 1
ATOM 557 N N . ASN A 1 72 ? 27.439 8.796 -17.752 1.00 38.97 72 ASN A N 1
ATOM 558 C CA . ASN A 1 72 ? 28.747 9.427 -17.948 1.00 38.97 72 ASN A CA 1
ATOM 559 C C . ASN A 1 72 ? 29.620 8.779 -19.044 1.00 38.97 72 ASN A C 1
ATOM 561 O O . ASN A 1 72 ? 30.611 9.394 -19.435 1.00 38.97 72 ASN A O 1
ATOM 565 N N . GLU A 1 73 ? 29.235 7.623 -19.602 1.00 39.25 73 GLU A N 1
ATOM 566 C CA . GLU A 1 73 ? 29.882 7.030 -20.789 1.00 39.25 73 GLU A CA 1
ATOM 567 C C . GLU A 1 73 ? 29.009 6.980 -22.064 1.00 39.25 73 GLU A C 1
ATOM 569 O O . GLU A 1 73 ? 29.489 6.585 -23.130 1.00 39.25 73 GLU A O 1
ATOM 574 N N . THR A 1 74 ? 27.760 7.467 -22.045 1.00 35.97 74 THR A N 1
ATOM 575 C CA . THR A 1 74 ? 26.957 7.607 -23.280 1.00 35.97 74 THR A CA 1
ATOM 576 C C . THR A 1 74 ? 27.190 8.954 -23.960 1.00 35.97 74 THR A C 1
ATOM 578 O O . THR A 1 74 ? 26.445 9.915 -23.769 1.00 35.97 74 THR A O 1
ATOM 581 N N . SER A 1 75 ? 28.204 9.010 -24.825 1.00 35.31 75 SER A N 1
ATOM 582 C CA . SER A 1 75 ? 28.487 10.160 -25.700 1.00 35.31 75 SER A CA 1
ATOM 583 C C . SER A 1 75 ? 27.481 10.300 -26.860 1.00 35.31 75 SER A C 1
ATOM 585 O O . SER A 1 75 ? 27.823 10.188 -28.037 1.00 35.31 75 SER A O 1
ATOM 587 N N . ILE A 1 76 ? 26.216 10.592 -26.543 1.00 36.75 76 ILE A N 1
ATOM 588 C CA . ILE A 1 76 ? 25.205 10.967 -27.543 1.00 36.75 76 ILE A CA 1
ATOM 589 C C . ILE A 1 76 ? 25.276 12.480 -27.775 1.00 36.75 76 ILE A C 1
ATOM 591 O O . ILE A 1 76 ? 24.549 13.261 -27.161 1.00 36.75 76 ILE A O 1
ATOM 595 N N . VAL A 1 77 ? 26.157 12.908 -28.685 1.00 31.98 77 VAL A N 1
ATOM 596 C CA . VAL A 1 77 ? 26.180 14.305 -29.140 1.00 31.98 77 VAL A CA 1
ATOM 597 C C . VAL A 1 77 ? 25.024 14.542 -30.122 1.00 31.98 77 VAL A C 1
ATOM 599 O O . VAL A 1 77 ? 25.122 14.305 -31.324 1.00 31.98 77 VAL A O 1
ATOM 602 N N . SER A 1 78 ? 23.879 14.973 -29.591 1.00 34.00 78 SER A N 1
ATOM 603 C CA . SER A 1 78 ? 22.732 15.398 -30.398 1.00 34.00 78 SER A CA 1
ATOM 604 C C . SER A 1 78 ? 22.898 16.874 -30.769 1.00 34.00 78 SER A C 1
ATOM 606 O O . SER A 1 78 ? 22.607 17.770 -29.978 1.00 34.00 78 SER A O 1
ATOM 608 N N . GLY A 1 79 ? 23.456 17.133 -31.955 1.00 32.22 79 GLY A N 1
ATOM 609 C CA . GLY A 1 79 ? 23.726 18.486 -32.443 1.00 32.22 79 GLY A CA 1
ATOM 610 C C . GLY A 1 79 ? 22.471 19.176 -32.981 1.00 32.22 79 GLY A C 1
ATOM 611 O O . GLY A 1 79 ? 22.007 18.849 -34.071 1.00 32.22 79 GLY A O 1
ATOM 612 N N . GLY A 1 80 ? 21.950 20.157 -32.241 1.00 32.06 80 GLY A N 1
ATOM 613 C CA . GLY A 1 80 ? 20.832 21.003 -32.663 1.00 32.06 80 GLY A CA 1
ATOM 614 C C . GLY A 1 80 ? 21.279 22.378 -33.168 1.00 32.06 80 GLY A C 1
ATOM 615 O O . GLY A 1 80 ? 21.736 23.186 -32.374 1.00 32.06 80 GLY A O 1
ATOM 616 N N . TYR A 1 81 ? 21.097 22.604 -34.474 1.00 31.75 81 TYR A N 1
ATOM 617 C CA . TYR A 1 81 ? 20.855 23.871 -35.196 1.00 31.75 81 TYR A CA 1
ATOM 618 C C . TYR A 1 81 ? 21.608 25.163 -34.809 1.00 31.75 81 TYR A C 1
ATOM 620 O O . TYR A 1 81 ? 21.524 25.681 -33.702 1.00 31.75 81 TYR A O 1
ATOM 628 N N . GLY A 1 82 ? 22.278 25.753 -35.806 1.00 33.41 82 GLY A N 1
ATOM 629 C CA . GLY A 1 82 ? 23.029 27.002 -35.659 1.00 33.41 82 GLY A CA 1
ATOM 630 C C . GLY A 1 82 ? 22.196 28.285 -35.770 1.00 33.41 82 GLY A C 1
ATOM 631 O O . GLY A 1 82 ? 21.091 28.297 -36.308 1.00 33.41 82 GLY A O 1
ATOM 632 N N . GLY A 1 83 ? 22.802 29.387 -35.325 1.00 27.62 83 GLY A N 1
ATOM 633 C CA . GLY A 1 83 ? 22.376 30.762 -35.582 1.00 27.62 83 GLY A CA 1
ATOM 634 C C . GLY A 1 83 ? 23.579 31.581 -36.053 1.00 27.62 83 GLY A C 1
ATOM 635 O O . GLY A 1 83 ? 24.630 31.553 -35.418 1.00 27.62 83 GLY A O 1
ATOM 636 N N . SER A 1 84 ? 23.442 32.255 -37.194 1.00 40.28 84 SER A N 1
ATOM 637 C CA . SER A 1 84 ? 24.509 33.040 -37.830 1.00 40.28 84 SER A CA 1
ATOM 638 C C . SER A 1 84 ? 24.497 34.491 -37.345 1.00 40.28 84 SER A C 1
ATOM 640 O O . SER A 1 84 ? 23.419 35.081 -37.309 1.00 40.28 84 SER A O 1
ATOM 642 N N . ALA A 1 85 ? 25.664 35.076 -37.046 1.00 32.22 85 ALA A N 1
ATOM 643 C CA . ALA A 1 85 ? 25.911 36.523 -37.109 1.00 32.22 85 ALA A CA 1
ATOM 644 C C . ALA A 1 85 ? 27.417 36.852 -37.013 1.00 32.22 85 ALA A C 1
ATOM 646 O O . ALA A 1 85 ? 28.197 36.118 -36.408 1.00 32.22 85 ALA A O 1
ATOM 647 N N . GLU A 1 86 ? 27.804 37.968 -37.628 1.00 35.81 86 GLU A N 1
ATOM 648 C CA . GLU A 1 86 ? 29.174 38.483 -37.751 1.00 35.81 86 GLU A CA 1
ATOM 649 C C . GLU A 1 86 ? 29.631 39.253 -36.490 1.00 35.81 86 GLU A C 1
ATOM 651 O O . GLU A 1 86 ? 28.803 39.700 -35.697 1.00 35.81 86 GLU A O 1
ATOM 656 N N . GLY A 1 87 ? 30.942 39.483 -36.310 1.00 28.38 87 GLY A N 1
ATOM 657 C CA . GLY A 1 87 ? 31.431 40.333 -35.212 1.00 28.38 87 GLY A CA 1
ATOM 658 C C . GLY A 1 87 ? 32.950 40.542 -35.156 1.00 28.38 87 GLY A C 1
ATOM 659 O O . GLY A 1 87 ? 33.716 39.598 -34.991 1.00 28.38 87 GLY A O 1
ATOM 660 N N . ILE A 1 88 ? 33.379 41.801 -35.271 1.00 29.72 88 ILE A N 1
ATOM 661 C CA . ILE A 1 88 ? 34.776 42.276 -35.197 1.00 29.72 88 ILE A CA 1
ATOM 662 C C . ILE A 1 88 ? 35.194 42.489 -33.715 1.00 29.72 88 ILE A C 1
ATOM 664 O O . ILE A 1 88 ? 34.333 42.660 -32.857 1.00 29.72 88 ILE A O 1
ATOM 668 N N . GLY A 1 89 ? 36.501 42.468 -33.394 1.00 31.00 89 GLY A N 1
ATOM 669 C CA . GLY A 1 89 ? 37.047 42.747 -32.038 1.00 31.00 89 GLY A CA 1
ATOM 670 C C . GLY A 1 89 ? 36.931 44.227 -31.586 1.00 31.00 89 GLY A C 1
ATOM 671 O O . GLY A 1 89 ? 36.234 44.975 -32.270 1.00 31.00 89 GLY A O 1
ATOM 672 N N . PRO A 1 90 ? 37.632 44.714 -30.518 1.00 43.50 90 PRO A N 1
ATOM 673 C CA . PRO A 1 90 ? 38.866 44.165 -29.910 1.00 43.50 90 PRO A CA 1
ATOM 674 C C . PRO A 1 90 ? 39.029 44.260 -28.350 1.00 43.50 90 PRO A C 1
ATOM 676 O O . PRO A 1 90 ? 38.223 44.856 -27.653 1.00 43.50 90 PRO A O 1
ATOM 679 N N . ALA A 1 91 ? 40.145 43.696 -27.848 1.00 29.31 91 ALA A N 1
ATOM 680 C CA . ALA A 1 91 ? 41.025 44.075 -26.704 1.00 29.31 91 ALA A CA 1
ATOM 681 C C . ALA A 1 91 ? 40.527 44.718 -25.369 1.00 29.31 91 ALA A C 1
ATOM 683 O O . ALA A 1 91 ? 39.863 45.748 -25.369 1.00 29.31 91 ALA A O 1
ATOM 684 N N . GLY A 1 92 ? 41.112 44.282 -24.228 1.00 30.31 92 GLY A N 1
ATOM 685 C CA . GLY A 1 92 ? 41.342 45.171 -23.061 1.00 30.31 92 GLY A CA 1
ATOM 686 C C . GLY A 1 92 ? 41.673 44.551 -21.676 1.00 30.31 92 GLY A C 1
ATOM 687 O O . GLY A 1 92 ? 40.827 43.888 -21.099 1.00 30.31 92 GLY A O 1
ATOM 688 N N . ALA A 1 93 ? 42.842 44.920 -21.107 1.00 30.02 93 ALA A N 1
ATOM 689 C CA . ALA A 1 93 ? 43.300 44.807 -19.691 1.00 30.02 93 ALA A CA 1
ATOM 690 C C . ALA A 1 93 ? 43.578 43.406 -19.056 1.00 30.02 93 ALA A C 1
ATOM 692 O O . ALA A 1 93 ? 42.851 42.455 -19.291 1.00 30.02 93 ALA A O 1
ATOM 693 N N . GLY A 1 94 ? 44.590 43.208 -18.184 1.00 29.03 94 GLY A N 1
ATOM 694 C CA . GLY A 1 94 ? 45.744 44.061 -17.820 1.00 29.03 94 GLY A CA 1
ATOM 695 C C . GLY A 1 94 ? 46.371 43.788 -16.423 1.00 29.03 94 GLY A C 1
ATOM 696 O O . GLY A 1 94 ? 45.637 43.705 -15.447 1.00 29.03 94 GLY A O 1
ATOM 697 N N . LYS A 1 95 ? 47.724 43.808 -16.336 1.00 32.69 95 LYS A N 1
ATOM 698 C CA . LYS A 1 95 ? 48.643 43.696 -15.151 1.00 32.69 95 LYS A CA 1
ATOM 699 C C . LYS A 1 95 ? 48.917 42.283 -14.567 1.00 32.69 95 LYS A C 1
ATOM 701 O O . LYS A 1 95 ? 47.990 41.516 -14.372 1.00 32.69 95 LYS A O 1
ATOM 706 N N . GLY A 1 96 ? 50.167 41.929 -14.208 1.00 27.53 96 GLY A N 1
ATOM 707 C CA . GLY A 1 96 ? 51.448 42.647 -14.417 1.00 27.53 96 GLY A CA 1
ATOM 708 C C . GLY A 1 96 ? 52.714 41.969 -13.829 1.00 27.53 96 GLY A C 1
ATOM 709 O O . GLY A 1 96 ? 52.580 41.088 -12.994 1.00 27.53 96 GLY A O 1
ATOM 710 N N . SER A 1 97 ? 53.900 42.445 -14.269 1.00 35.16 97 SER A N 1
ATOM 711 C CA . SER A 1 97 ? 55.285 42.330 -13.710 1.00 35.16 97 SER A CA 1
ATOM 712 C C . SER A 1 97 ? 55.805 40.947 -13.240 1.00 35.16 97 SER A C 1
ATOM 714 O O . SER A 1 97 ? 55.244 40.379 -12.318 1.00 35.16 97 SER A O 1
ATOM 716 N N . GLY A 1 98 ? 56.923 40.354 -13.698 1.00 32.19 98 GLY A N 1
ATOM 717 C CA . GLY A 1 98 ? 58.044 40.708 -14.607 1.00 32.19 98 GLY A CA 1
ATOM 718 C C . GLY A 1 98 ? 58.879 39.424 -14.897 1.00 32.19 98 GLY A C 1
ATOM 719 O O . GLY A 1 98 ? 58.316 38.345 -14.759 1.00 32.19 98 GLY A O 1
ATOM 720 N N . LEU A 1 99 ? 60.177 39.373 -15.255 1.00 36.72 99 LEU A N 1
ATOM 721 C CA . LEU A 1 99 ? 61.256 40.337 -15.574 1.00 36.72 99 LEU A CA 1
ATOM 722 C C . LEU A 1 99 ? 62.393 39.588 -16.355 1.00 36.72 99 LEU A C 1
ATOM 724 O O . LEU A 1 99 ? 62.451 38.367 -16.297 1.00 36.72 99 LEU A O 1
ATOM 728 N N . HIS A 1 100 ? 63.322 40.321 -16.996 1.00 35.34 100 HIS A N 1
ATOM 729 C CA . HIS A 1 100 ? 64.604 39.888 -17.630 1.00 35.34 100 HIS A CA 1
ATOM 730 C C . HIS A 1 100 ? 64.635 38.861 -18.817 1.00 35.34 100 HIS A C 1
ATOM 732 O O . HIS A 1 100 ? 64.261 37.704 -18.657 1.00 35.34 100 HIS A O 1
ATOM 738 N N . PRO A 1 101 ? 65.200 39.247 -19.991 1.00 57.75 101 PRO A N 1
ATOM 739 C CA . PRO A 1 101 ? 65.678 38.372 -21.093 1.00 57.75 101 PRO A CA 1
ATOM 740 C C . PRO A 1 101 ? 67.235 38.169 -21.014 1.00 57.75 101 PRO A C 1
ATOM 742 O O . PRO A 1 101 ? 67.812 38.746 -20.084 1.00 57.75 101 PRO A O 1
ATOM 745 N N . PRO A 1 102 ? 67.968 37.451 -21.928 1.00 51.22 102 PRO A N 1
ATOM 746 C CA . PRO A 1 102 ? 67.614 37.133 -23.327 1.00 51.22 102 PRO A CA 1
ATOM 747 C C . PRO A 1 102 ? 68.077 35.790 -23.977 1.00 51.22 102 PRO A C 1
ATOM 749 O O . PRO A 1 102 ? 68.876 35.025 -23.451 1.00 51.22 102 PRO A O 1
ATOM 752 N N . HIS A 1 103 ? 67.660 35.663 -25.248 1.00 38.69 103 HIS A N 1
ATOM 753 C CA . HIS A 1 103 ? 68.164 34.824 -26.353 1.00 38.69 103 HIS A CA 1
ATOM 754 C C . HIS A 1 103 ? 67.551 33.428 -26.587 1.00 38.69 103 HIS A C 1
ATOM 756 O O . HIS A 1 103 ? 67.045 32.763 -25.691 1.00 38.69 103 HIS A O 1
ATOM 762 N N . ALA A 1 104 ? 67.511 33.062 -27.873 1.00 46.47 104 ALA A N 1
ATOM 763 C CA . ALA A 1 104 ? 66.505 32.188 -28.470 1.00 46.47 104 ALA A CA 1
ATOM 764 C C . ALA A 1 104 ? 66.958 30.750 -28.775 1.00 46.47 104 ALA A C 1
ATOM 766 O O . ALA A 1 104 ? 68.113 30.501 -29.118 1.00 46.47 104 ALA A O 1
ATOM 767 N N . GLY A 1 105 ? 65.969 29.853 -28.806 1.00 40.12 105 GLY A N 1
ATOM 768 C CA . GLY A 1 105 ? 65.949 28.615 -29.585 1.00 40.12 105 GLY A CA 1
ATOM 769 C C . GLY A 1 105 ? 64.508 28.345 -30.059 1.00 40.12 105 GLY A C 1
ATOM 770 O O . GLY A 1 105 ? 63.574 28.685 -29.328 1.00 40.12 105 GLY A O 1
ATOM 771 N N . PRO A 1 106 ? 64.280 27.809 -31.272 1.00 50.59 106 PRO A N 1
ATOM 772 C CA . PRO A 1 106 ? 62.933 27.495 -31.746 1.00 50.59 106 PRO A CA 1
ATOM 773 C C . PRO A 1 106 ? 62.364 26.265 -31.010 1.00 50.59 106 PRO A C 1
ATOM 775 O O . PRO A 1 106 ? 63.114 25.327 -30.734 1.00 50.59 106 PRO A O 1
ATOM 778 N N . PRO A 1 107 ? 61.049 26.204 -30.726 1.00 50.34 107 PRO A N 1
ATOM 779 C CA . PRO A 1 107 ? 60.429 25.039 -30.099 1.00 50.34 107 PRO A CA 1
ATOM 780 C C . PRO A 1 107 ? 60.211 23.911 -31.124 1.00 50.34 107 PRO A C 1
ATOM 782 O O . PRO A 1 107 ? 59.092 23.673 -31.586 1.00 50.34 107 PRO A O 1
ATOM 785 N N . THR A 1 108 ? 61.281 23.190 -31.472 1.00 53.47 108 THR A N 1
ATOM 786 C CA . THR A 1 108 ? 61.253 21.980 -32.317 1.00 53.47 108 THR A CA 1
ATOM 787 C C . THR A 1 108 ? 60.620 20.798 -31.575 1.00 53.47 108 THR A C 1
ATOM 789 O O . THR A 1 108 ? 61.292 19.858 -31.166 1.00 53.47 108 THR A O 1
ATOM 792 N N . GLY A 1 109 ? 59.308 20.894 -31.372 1.00 53.75 109 GLY A N 1
ATOM 793 C CA . GLY A 1 109 ? 58.458 19.883 -30.738 1.00 53.75 109 GLY A CA 1
ATOM 794 C C . GLY A 1 109 ? 56.963 20.198 -30.861 1.00 53.75 109 GLY A C 1
ATOM 795 O O . GLY A 1 109 ? 56.144 19.284 -30.888 1.00 53.75 109 GLY A O 1
ATOM 796 N N . GLY A 1 110 ? 56.590 21.475 -31.030 1.00 54.19 110 GLY A N 1
ATOM 797 C CA . GLY A 1 110 ? 55.187 21.877 -31.183 1.00 54.19 110 GLY A CA 1
ATOM 798 C C . GLY A 1 110 ? 54.504 21.274 -32.417 1.00 54.19 110 GLY A C 1
ATOM 799 O O . GLY A 1 110 ? 53.388 20.779 -32.311 1.00 54.19 110 GLY A O 1
ATOM 800 N N . GLU A 1 111 ? 55.171 21.255 -33.575 1.00 56.06 111 GLU A N 1
ATOM 801 C CA . GLU A 1 111 ? 54.573 20.739 -34.817 1.00 56.06 111 GLU A CA 1
ATOM 802 C C . GLU A 1 111 ? 54.381 19.220 -34.825 1.00 56.06 111 GLU A C 1
ATOM 804 O O . GLU A 1 111 ? 53.422 18.731 -35.415 1.00 56.06 111 GLU A O 1
ATOM 809 N N . GLU A 1 112 ? 55.268 18.462 -34.178 1.00 58.88 112 GLU A N 1
ATOM 810 C CA . GLU A 1 112 ? 55.159 17.002 -34.102 1.00 58.88 112 GLU A CA 1
ATOM 811 C C . GLU A 1 112 ? 54.061 16.589 -33.114 1.00 58.88 112 GLU A C 1
ATOM 813 O O . GLU A 1 112 ? 53.241 15.731 -33.438 1.00 58.88 112 GLU A O 1
ATOM 818 N N . ILE A 1 113 ? 53.942 17.299 -31.985 1.00 63.47 113 ILE A N 1
ATOM 819 C CA . ILE A 1 113 ? 52.811 17.174 -31.055 1.00 63.47 113 ILE A CA 1
ATOM 820 C C . ILE A 1 113 ? 51.492 17.542 -31.756 1.00 63.47 113 ILE A C 1
ATOM 822 O O . ILE A 1 113 ? 50.533 16.777 -31.694 1.00 63.47 113 ILE A O 1
ATOM 826 N N . VAL A 1 114 ? 51.430 18.664 -32.483 1.00 65.00 114 VAL A N 1
ATOM 827 C CA . VAL A 1 114 ? 50.223 19.082 -33.226 1.00 65.00 114 VAL A CA 1
ATOM 828 C C . VAL A 1 114 ? 49.869 18.099 -34.348 1.00 65.00 114 VAL A C 1
ATOM 830 O O . VAL A 1 114 ? 48.689 17.823 -34.566 1.00 65.00 114 VAL A O 1
ATOM 833 N N . ARG A 1 115 ? 50.860 17.517 -35.034 1.00 70.38 115 ARG A N 1
ATOM 834 C CA . ARG A 1 115 ? 50.647 16.483 -36.060 1.00 70.38 115 ARG A CA 1
ATOM 835 C C . ARG A 1 115 ? 50.166 15.165 -35.445 1.00 70.38 115 ARG A C 1
ATOM 837 O O . ARG A 1 115 ? 49.252 14.561 -35.998 1.00 70.38 115 ARG A O 1
ATOM 844 N N . GLY A 1 116 ? 50.711 14.763 -34.296 1.00 75.00 116 GLY A N 1
ATOM 845 C CA . GLY A 1 116 ? 50.224 13.627 -33.506 1.00 75.00 116 GLY A CA 1
ATOM 846 C C . GLY A 1 116 ? 48.768 13.818 -33.079 1.00 75.00 116 GLY A C 1
ATOM 847 O O . GLY A 1 116 ? 47.924 12.982 -33.392 1.00 75.00 116 GLY A O 1
ATOM 848 N N . ILE A 1 117 ? 48.442 14.981 -32.504 1.00 78.00 117 ILE A N 1
ATOM 849 C CA . ILE A 1 117 ? 47.066 15.369 -32.157 1.00 78.00 117 ILE A CA 1
ATOM 850 C C . ILE A 1 117 ? 46.155 15.319 -33.394 1.00 78.00 117 ILE A C 1
ATOM 852 O O . ILE A 1 117 ? 45.047 14.796 -33.315 1.00 78.00 117 ILE A O 1
ATOM 856 N N . ALA A 1 118 ? 46.592 15.822 -34.553 1.00 82.31 118 ALA A N 1
ATOM 857 C CA . ALA A 1 118 ? 45.790 15.781 -35.777 1.00 82.31 118 ALA A CA 1
ATOM 858 C C . ALA A 1 118 ? 45.504 14.342 -36.257 1.00 82.31 118 ALA A C 1
ATOM 860 O O . ALA A 1 118 ? 44.387 14.059 -36.696 1.00 82.31 118 ALA A O 1
ATOM 861 N N . VAL A 1 119 ? 46.474 13.428 -36.132 1.00 87.69 119 VAL A N 1
ATOM 862 C CA . VAL A 1 119 ? 46.301 11.998 -36.443 1.00 87.69 119 VAL A CA 1
ATOM 863 C C . VAL A 1 119 ? 45.340 11.330 -35.455 1.00 87.69 119 VAL A C 1
ATOM 865 O O . VAL A 1 119 ? 44.400 10.667 -35.887 1.00 87.69 119 VAL A O 1
ATOM 868 N N . GLU A 1 120 ? 45.480 11.574 -34.149 1.00 91.00 120 GLU A N 1
ATOM 869 C CA . GLU A 1 120 ? 44.545 11.062 -33.135 1.00 91.00 120 GLU A CA 1
ATOM 870 C C . GLU A 1 120 ? 43.110 11.555 -33.372 1.00 91.00 120 GLU A C 1
ATOM 872 O O . GLU A 1 120 ? 42.160 10.770 -33.337 1.00 91.00 120 GLU A O 1
ATOM 877 N N . LYS A 1 121 ? 42.926 12.849 -33.675 1.00 90.56 121 LYS A N 1
ATOM 878 C CA . LYS A 1 121 ? 41.609 13.413 -34.015 1.00 90.56 121 LYS A CA 1
ATOM 879 C C . LYS A 1 121 ? 41.032 12.774 -35.281 1.00 90.56 121 LYS A C 1
ATOM 881 O O . LYS A 1 121 ? 39.834 12.490 -35.314 1.00 90.56 121 LYS A O 1
ATOM 886 N N . PHE A 1 122 ? 41.858 12.504 -36.293 1.00 94.19 122 PHE A N 1
ATOM 887 C CA . PHE A 1 122 ? 41.434 11.792 -37.498 1.00 94.19 122 PHE A CA 1
ATOM 888 C C . PHE A 1 122 ? 40.993 10.352 -37.193 1.00 94.19 122 PHE A C 1
ATOM 890 O O . PHE A 1 122 ? 39.927 9.935 -37.651 1.00 94.19 122 PHE A O 1
ATOM 897 N N . ASP A 1 123 ? 41.744 9.605 -36.380 1.00 93.81 123 ASP A N 1
ATOM 898 C CA . ASP A 1 123 ? 41.381 8.232 -36.013 1.00 93.81 123 ASP A CA 1
ATOM 899 C C . ASP A 1 123 ? 40.129 8.162 -35.121 1.00 93.81 123 ASP A C 1
ATOM 901 O O . ASP A 1 123 ? 39.319 7.244 -35.289 1.00 93.81 123 ASP A O 1
ATOM 905 N N . ILE A 1 124 ? 39.890 9.158 -34.258 1.00 94.19 124 ILE A N 1
ATOM 906 C CA . ILE A 1 124 ? 38.621 9.315 -33.523 1.00 94.19 124 ILE A CA 1
ATOM 907 C C . ILE A 1 124 ? 37.450 9.485 -34.504 1.00 94.19 124 ILE A C 1
ATOM 909 O O . ILE A 1 124 ? 36.475 8.734 -34.428 1.00 94.19 124 ILE A O 1
ATOM 913 N N . VAL A 1 125 ? 37.549 10.415 -35.463 1.00 95.81 125 VAL A N 1
ATOM 914 C CA . VAL A 1 125 ? 36.496 10.656 -36.472 1.00 95.81 125 VAL A CA 1
ATOM 915 C C . VAL A 1 125 ? 36.273 9.421 -37.350 1.00 95.81 125 VAL A C 1
ATOM 917 O O . VAL A 1 125 ? 35.131 9.050 -37.626 1.00 95.81 125 VAL A O 1
ATOM 920 N N . LYS A 1 126 ? 37.344 8.728 -37.745 1.00 95.69 126 LYS A N 1
ATOM 921 C CA . LYS A 1 126 ? 37.290 7.491 -38.533 1.00 95.69 126 LYS A CA 1
ATOM 922 C C . LYS A 1 126 ? 36.635 6.343 -37.761 1.00 95.69 126 LYS A C 1
ATOM 924 O O . LYS A 1 126 ? 35.783 5.649 -38.317 1.00 95.69 126 LYS A O 1
ATOM 929 N N . LYS A 1 127 ? 36.981 6.146 -36.482 1.00 95.81 127 LYS A N 1
ATOM 930 C CA . LYS A 1 127 ? 36.343 5.152 -35.601 1.00 95.81 127 LYS A CA 1
ATOM 931 C C . LYS A 1 127 ? 34.855 5.457 -35.435 1.00 95.81 127 LYS A C 1
ATOM 933 O O . LYS A 1 127 ? 34.038 4.554 -35.609 1.00 95.81 127 LYS A O 1
ATOM 938 N N . TRP A 1 128 ? 34.514 6.715 -35.153 1.00 94.69 128 TRP A N 1
ATOM 939 C CA . TRP A 1 128 ? 33.133 7.180 -35.049 1.00 94.69 128 TRP A CA 1
ATOM 940 C C . TRP A 1 128 ? 32.353 6.906 -36.341 1.00 94.69 128 TRP A C 1
ATOM 942 O O . TRP A 1 128 ? 31.334 6.226 -36.293 1.00 94.69 128 TRP A O 1
ATOM 952 N N . GLY A 1 129 ? 32.871 7.309 -37.506 1.00 97.94 129 GLY A N 1
ATOM 953 C CA . GLY A 1 129 ? 32.210 7.093 -38.798 1.00 97.94 129 GLY A CA 1
ATOM 954 C C . GLY A 1 129 ? 31.976 5.614 -39.129 1.00 97.94 129 GLY A C 1
ATOM 955 O O . GLY A 1 129 ? 30.893 5.244 -39.584 1.00 97.94 129 GLY A O 1
ATOM 956 N N . ILE A 1 130 ? 32.952 4.742 -38.838 1.00 97.06 130 ILE A N 1
ATOM 957 C CA . ILE A 1 130 ? 32.810 3.284 -38.999 1.00 97.06 130 ILE A CA 1
ATOM 958 C C . ILE A 1 130 ? 31.724 2.725 -38.070 1.00 97.06 130 ILE A C 1
ATOM 960 O O . ILE A 1 130 ? 30.926 1.890 -38.500 1.00 97.06 130 ILE A O 1
ATOM 964 N N . ASN A 1 131 ? 31.687 3.160 -36.809 1.00 95.56 131 ASN A N 1
ATOM 965 C CA . ASN A 1 131 ? 30.691 2.702 -35.841 1.00 95.56 131 ASN A CA 1
ATOM 966 C C . ASN A 1 131 ? 29.284 3.181 -36.226 1.00 95.56 131 ASN A C 1
ATOM 968 O O . ASN A 1 131 ? 28.374 2.359 -36.309 1.00 95.56 131 ASN A O 1
ATOM 972 N N . THR A 1 132 ? 29.124 4.461 -36.569 1.00 95.50 132 THR A N 1
ATOM 973 C CA . THR A 1 132 ? 27.866 5.037 -37.066 1.00 95.50 132 THR A CA 1
ATOM 974 C C . THR A 1 132 ? 27.344 4.259 -38.274 1.00 95.50 132 THR A C 1
ATOM 976 O O . THR A 1 132 ? 26.208 3.792 -38.248 1.00 95.50 132 THR A O 1
ATOM 979 N N . TYR A 1 133 ? 28.183 4.008 -39.289 1.00 96.44 133 TYR A N 1
ATOM 980 C CA . TYR A 1 133 ? 27.786 3.218 -40.461 1.00 96.44 133 TYR A CA 1
ATOM 981 C C . TYR A 1 133 ? 27.335 1.793 -40.100 1.00 96.44 133 TYR A C 1
ATOM 983 O O . TYR A 1 133 ? 26.333 1.314 -40.635 1.00 96.44 133 TYR A O 1
ATOM 991 N N . LYS A 1 134 ? 28.033 1.112 -39.177 1.00 94.38 134 LYS A N 1
ATOM 992 C CA . LYS A 1 134 ? 27.628 -0.221 -38.696 1.00 94.38 134 LYS A CA 1
ATOM 993 C C . LYS A 1 134 ? 26.251 -0.185 -38.030 1.00 94.38 134 LYS A C 1
ATOM 995 O O . LYS A 1 134 ? 25.409 -1.007 -38.383 1.00 94.38 134 LYS A O 1
ATOM 1000 N N . CYS A 1 135 ? 26.006 0.774 -37.137 1.00 89.62 135 CYS A N 1
ATOM 1001 C CA . CYS A 1 135 ? 24.714 0.938 -36.466 1.00 89.62 135 CYS A CA 1
ATOM 1002 C C . CYS A 1 135 ? 23.588 1.246 -37.466 1.00 89.62 135 CYS A C 1
ATOM 1004 O O . CYS A 1 135 ? 22.546 0.595 -37.434 1.00 89.62 135 CYS A O 1
ATOM 1006 N N . THR A 1 136 ? 23.809 2.162 -38.417 1.00 93.62 136 THR A N 1
ATOM 1007 C CA . THR A 1 136 ? 22.837 2.465 -39.481 1.00 93.62 136 THR A CA 1
ATOM 1008 C C . THR A 1 136 ? 22.546 1.239 -40.348 1.00 93.62 136 THR A C 1
ATOM 1010 O O . THR A 1 136 ? 21.385 0.952 -40.638 1.00 93.62 136 THR A O 1
ATOM 1013 N N . LYS A 1 137 ? 23.576 0.472 -40.735 1.00 93.69 137 LYS A N 1
ATOM 1014 C CA . LYS A 1 137 ? 23.400 -0.766 -41.504 1.00 93.69 137 LYS A CA 1
ATOM 1015 C C . LYS A 1 137 ? 22.600 -1.809 -40.718 1.00 93.69 137 LYS A C 1
ATOM 1017 O O . LYS A 1 137 ? 21.726 -2.444 -41.307 1.00 93.69 137 LYS A O 1
ATOM 1022 N N . GLN A 1 138 ? 22.878 -1.981 -39.425 1.00 91.19 138 GLN A N 1
ATOM 1023 C CA . GLN A 1 138 ? 22.150 -2.910 -38.557 1.00 91.19 138 GLN A CA 1
ATOM 1024 C C . GLN A 1 138 ? 20.667 -2.522 -38.468 1.00 91.19 138 GLN A C 1
ATOM 1026 O O . GLN A 1 138 ? 19.813 -3.328 -38.829 1.00 91.19 138 GLN A O 1
ATOM 1031 N N . LEU A 1 139 ? 20.367 -1.261 -38.133 1.00 88.56 139 LEU A N 1
ATOM 1032 C CA . LEU A 1 139 ? 19.002 -0.727 -38.050 1.00 88.56 139 LEU A CA 1
ATOM 1033 C C . LEU A 1 139 ? 18.206 -0.945 -39.349 1.00 88.56 139 LEU A C 1
ATOM 1035 O O . LEU A 1 139 ? 17.073 -1.423 -39.320 1.00 88.56 139 LEU A O 1
ATOM 1039 N N . ILE A 1 140 ? 18.805 -0.641 -40.504 1.00 89.81 140 ILE A N 1
ATOM 1040 C CA . ILE A 1 140 ? 18.185 -0.888 -41.814 1.00 89.81 140 ILE A CA 1
ATOM 1041 C C . ILE A 1 140 ? 17.975 -2.395 -42.049 1.00 89.81 140 ILE A C 1
ATOM 1043 O O . ILE A 1 140 ? 16.913 -2.797 -42.523 1.00 89.81 140 ILE A O 1
ATOM 1047 N N . SER A 1 141 ? 18.948 -3.245 -41.704 1.00 90.31 141 SER A N 1
ATOM 1048 C CA . SER A 1 141 ? 18.832 -4.702 -41.888 1.00 90.31 141 SER A CA 1
ATOM 1049 C C . SER A 1 141 ? 17.690 -5.294 -41.060 1.00 90.31 141 SER A C 1
ATOM 1051 O O . SER A 1 141 ? 16.936 -6.116 -41.579 1.00 90.31 141 SER A O 1
ATOM 1053 N N . GLU A 1 142 ? 17.516 -4.833 -39.819 1.00 90.69 142 GLU A N 1
ATOM 1054 C CA . GLU A 1 142 ? 16.398 -5.211 -38.947 1.00 90.69 142 GLU A CA 1
ATOM 1055 C C . GLU A 1 142 ? 15.052 -4.782 -39.546 1.00 90.69 142 GLU A C 1
ATOM 1057 O O . GLU A 1 142 ? 14.151 -5.607 -39.702 1.00 90.69 142 GLU A O 1
ATOM 1062 N N . ARG A 1 143 ? 14.928 -3.518 -39.980 1.00 86.69 143 ARG A N 1
ATOM 1063 C CA . ARG A 1 143 ? 13.688 -2.975 -40.570 1.00 86.69 143 ARG A CA 1
ATOM 1064 C C . ARG A 1 143 ? 13.265 -3.688 -41.863 1.00 86.69 143 ARG A C 1
ATOM 1066 O O . ARG A 1 143 ? 12.075 -3.753 -42.150 1.00 86.69 143 ARG A O 1
ATOM 1073 N N . PHE A 1 144 ? 14.210 -4.257 -42.615 1.00 90.69 144 PHE A N 1
ATOM 1074 C CA . PHE A 1 144 ? 13.942 -5.085 -43.801 1.00 90.69 144 PHE A CA 1
ATOM 1075 C C . PHE A 1 144 ? 13.831 -6.597 -43.518 1.00 90.69 144 PHE A C 1
ATOM 1077 O O . PHE A 1 144 ? 13.784 -7.377 -44.471 1.00 90.69 144 PHE A O 1
ATOM 1084 N N . GLY A 1 145 ? 13.828 -7.036 -42.252 1.00 85.50 145 GLY A N 1
ATOM 1085 C CA . GLY A 1 145 ? 13.750 -8.457 -41.883 1.00 85.50 145 GLY A CA 1
ATOM 1086 C C . GLY A 1 145 ? 14.968 -9.289 -42.311 1.00 85.50 145 GLY A C 1
ATOM 1087 O O . GLY A 1 145 ? 14.876 -10.507 -42.434 1.00 85.50 145 GLY A O 1
ATOM 1088 N N . ARG A 1 146 ? 16.107 -8.637 -42.578 1.00 91.38 146 ARG A N 1
ATOM 1089 C CA . ARG A 1 146 ? 17.369 -9.250 -43.034 1.00 91.38 146 ARG A CA 1
ATOM 1090 C C . ARG A 1 146 ? 18.410 -9.409 -41.917 1.00 91.38 146 ARG A C 1
ATOM 1092 O O . ARG A 1 146 ? 19.523 -9.851 -42.188 1.00 91.38 146 ARG A O 1
ATOM 1099 N N . GLY A 1 147 ? 18.060 -9.058 -40.683 1.00 79.06 147 GLY A N 1
ATOM 1100 C CA . GLY A 1 147 ? 18.872 -9.259 -39.485 1.00 79.06 147 GLY A CA 1
ATOM 1101 C C . GLY A 1 147 ? 17.995 -9.380 -38.238 1.00 79.06 147 GLY A C 1
ATOM 1102 O O . GLY A 1 147 ? 16.868 -8.887 -38.224 1.00 79.06 147 GLY A O 1
ATOM 1103 N N . SER A 1 148 ? 18.507 -10.052 -37.206 1.00 83.88 148 SER A N 1
ATOM 1104 C CA . SER A 1 148 ? 17.841 -10.169 -35.902 1.00 83.88 148 SER A CA 1
ATOM 1105 C C . SER A 1 148 ? 17.754 -8.814 -35.204 1.00 83.88 148 SER A C 1
ATOM 1107 O O . SER A 1 148 ? 18.717 -8.049 -35.260 1.00 83.88 148 SER A O 1
ATOM 1109 N N . ARG A 1 149 ? 16.636 -8.547 -34.510 1.00 82.06 149 ARG A N 1
ATOM 1110 C CA . ARG A 1 149 ? 16.460 -7.326 -33.708 1.00 82.06 149 ARG A CA 1
ATOM 1111 C C . ARG A 1 149 ? 17.554 -7.227 -32.643 1.00 82.06 149 ARG A C 1
ATOM 1113 O O . ARG A 1 149 ? 17.821 -8.217 -31.961 1.00 82.06 149 ARG A O 1
ATOM 1120 N N . THR A 1 150 ? 18.142 -6.049 -32.465 1.00 84.31 150 THR A N 1
ATOM 1121 C CA . THR A 1 150 ? 19.064 -5.798 -31.350 1.00 84.31 150 THR A CA 1
ATOM 1122 C C . THR A 1 150 ? 18.270 -5.758 -30.037 1.00 84.31 150 THR A C 1
ATOM 1124 O O . THR A 1 150 ? 17.286 -5.025 -29.921 1.00 84.31 150 THR A O 1
ATOM 1127 N N . VAL A 1 151 ? 18.674 -6.568 -29.054 1.00 85.88 151 VAL A N 1
ATOM 1128 C CA . VAL A 1 151 ? 18.001 -6.714 -27.752 1.00 85.88 151 VAL A CA 1
ATOM 1129 C C . VAL A 1 151 ? 19.032 -6.624 -26.631 1.00 85.88 151 VAL A C 1
ATOM 1131 O O . VAL A 1 151 ? 20.053 -7.307 -26.674 1.00 85.88 151 VAL A O 1
ATOM 1134 N N . ASP A 1 152 ? 18.738 -5.805 -25.625 1.00 88.94 152 ASP A N 1
ATOM 1135 C CA . ASP A 1 152 ? 19.493 -5.732 -24.374 1.00 88.94 152 ASP A CA 1
ATOM 1136 C C . ASP A 1 152 ? 18.869 -6.698 -23.357 1.00 88.94 152 ASP A C 1
ATOM 1138 O O . ASP A 1 152 ? 17.853 -6.398 -22.735 1.00 88.94 152 ASP A O 1
ATOM 1142 N N . LEU A 1 153 ? 19.446 -7.893 -23.228 1.00 92.06 153 LEU A N 1
ATOM 1143 C CA . LEU A 1 153 ? 18.901 -8.949 -22.369 1.00 92.06 153 LEU A CA 1
ATOM 1144 C C . LEU A 1 153 ? 18.929 -8.587 -20.876 1.00 92.06 153 LEU A C 1
ATOM 1146 O O . LEU A 1 153 ? 18.108 -9.103 -20.116 1.00 92.06 153 LEU A O 1
ATOM 1150 N N . GLU A 1 154 ? 19.850 -7.720 -20.447 1.00 93.56 154 GLU A N 1
ATOM 1151 C CA . GLU A 1 154 ? 19.926 -7.292 -19.052 1.00 93.56 154 GLU A CA 1
ATOM 1152 C C . GLU A 1 154 ? 18.781 -6.326 -18.743 1.00 93.56 154 GLU A C 1
ATOM 1154 O O . GLU A 1 154 ? 18.020 -6.561 -17.802 1.00 93.56 154 GLU A O 1
ATOM 1159 N N . LEU A 1 155 ? 18.587 -5.309 -19.587 1.00 92.44 155 LEU A N 1
ATOM 1160 C CA . LEU A 1 155 ? 17.499 -4.345 -19.436 1.00 92.44 155 LEU A CA 1
ATOM 1161 C C . LEU A 1 155 ? 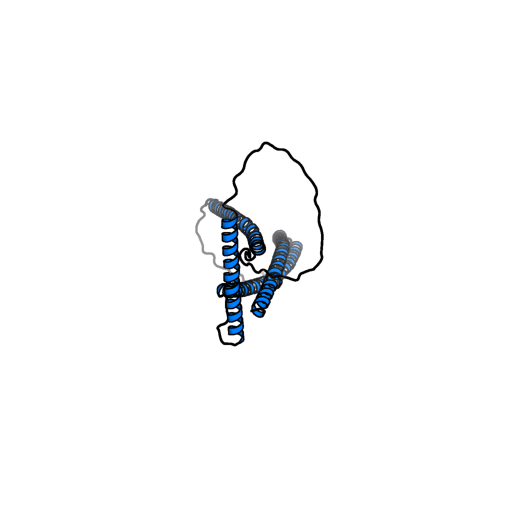16.120 -5.025 -19.480 1.00 92.44 155 LEU A C 1
ATOM 1163 O O . LEU A 1 155 ? 15.274 -4.742 -18.635 1.00 92.44 155 LEU A O 1
ATOM 1167 N N . GLU A 1 156 ? 15.897 -5.964 -20.404 1.00 93.38 156 GLU A N 1
ATOM 1168 C CA . GLU A 1 156 ? 14.638 -6.728 -20.496 1.00 93.38 156 GLU A CA 1
ATOM 1169 C C . GLU A 1 156 ? 14.389 -7.557 -19.216 1.00 93.38 156 GLU A C 1
ATOM 1171 O O . GLU A 1 156 ? 13.263 -7.624 -18.717 1.00 93.38 156 GLU A O 1
ATOM 1176 N N . THR A 1 157 ? 15.447 -8.126 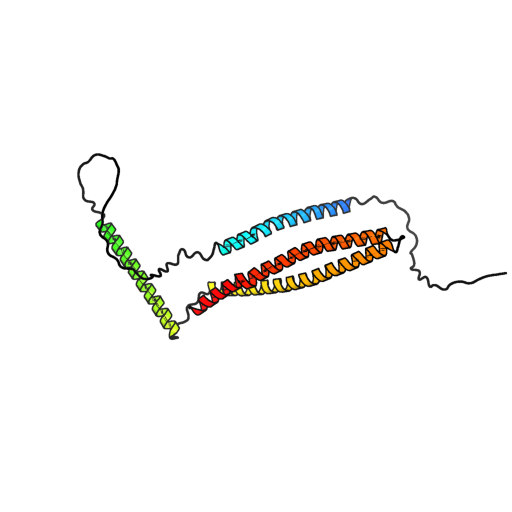-18.623 1.00 95.62 157 THR A N 1
ATOM 1177 C CA . THR A 1 157 ? 15.368 -8.860 -17.346 1.00 95.62 157 THR A CA 1
ATOM 1178 C C . THR A 1 157 ? 15.031 -7.927 -16.176 1.00 95.62 157 THR A C 1
ATOM 1180 O O . THR A 1 157 ? 14.184 -8.260 -15.342 1.00 95.62 157 THR A O 1
ATOM 1183 N N . GLN A 1 158 ? 15.643 -6.739 -16.118 1.00 96.62 158 GLN A N 1
ATOM 1184 C CA . GLN A 1 158 ? 15.344 -5.726 -15.098 1.00 96.62 158 GLN A CA 1
ATOM 1185 C C . GLN A 1 158 ? 13.903 -5.192 -15.226 1.00 96.62 158 GLN A C 1
ATOM 1187 O O . GLN A 1 158 ? 13.216 -5.021 -14.217 1.00 96.62 158 GLN A O 1
ATOM 1192 N N . ILE A 1 159 ? 13.409 -4.995 -16.454 1.00 95.62 159 ILE A N 1
ATOM 1193 C CA . ILE A 1 159 ? 12.022 -4.595 -16.735 1.00 95.62 159 ILE A CA 1
ATOM 1194 C C . ILE A 1 159 ? 11.028 -5.649 -16.229 1.00 95.62 159 ILE A C 1
ATOM 1196 O O . ILE A 1 159 ? 10.025 -5.294 -15.602 1.00 95.62 159 ILE A O 1
ATOM 1200 N N . GLU A 1 160 ? 11.282 -6.941 -16.453 1.00 96.50 160 GLU A N 1
ATOM 1201 C CA . GLU A 1 160 ? 10.370 -7.984 -15.972 1.00 96.50 160 GLU A CA 1
ATOM 1202 C C . GLU A 1 160 ? 10.406 -8.124 -14.441 1.00 96.50 160 GLU A C 1
ATOM 1204 O O . GLU A 1 160 ? 9.359 -8.284 -13.809 1.00 96.50 160 GLU A O 1
ATOM 1209 N N . LEU A 1 161 ? 11.573 -7.938 -13.813 1.00 97.81 161 LEU A N 1
ATOM 1210 C CA . LEU A 1 161 ? 11.681 -7.851 -12.354 1.00 97.81 161 LEU A CA 1
ATOM 1211 C C . LEU A 1 161 ? 10.893 -6.655 -11.783 1.00 97.81 161 LEU A C 1
ATOM 1213 O O . LEU A 1 161 ? 10.244 -6.792 -10.740 1.00 97.81 161 LEU A O 1
ATOM 1217 N N . LEU A 1 162 ? 10.888 -5.504 -12.465 1.00 97.62 162 LEU A N 1
ATOM 1218 C CA . LEU A 1 162 ? 10.066 -4.346 -12.096 1.00 97.62 162 LEU A CA 1
ATOM 1219 C C . LEU A 1 162 ? 8.564 -4.659 -12.207 1.00 97.62 162 LEU A C 1
ATOM 1221 O O . LEU A 1 162 ? 7.814 -4.375 -11.271 1.00 97.62 162 LEU A O 1
ATOM 1225 N N . ARG A 1 163 ? 8.121 -5.292 -13.304 1.00 98.00 163 ARG A N 1
ATOM 1226 C CA . ARG A 1 163 ? 6.719 -5.721 -13.498 1.00 98.00 163 ARG A CA 1
ATOM 1227 C C . ARG A 1 163 ? 6.269 -6.701 -12.410 1.00 98.00 163 ARG A C 1
ATOM 1229 O O . ARG A 1 163 ? 5.189 -6.543 -11.843 1.00 98.00 163 ARG A O 1
ATOM 1236 N N . GLU A 1 164 ? 7.103 -7.682 -12.073 1.00 98.31 164 GLU A N 1
ATOM 1237 C CA . GLU A 1 164 ? 6.869 -8.634 -10.981 1.00 98.31 164 GLU A CA 1
ATOM 1238 C C . GLU A 1 164 ? 6.800 -7.940 -9.608 1.00 98.31 164 GLU A C 1
ATOM 1240 O O . GLU A 1 164 ? 5.913 -8.227 -8.802 1.00 98.31 164 GLU A O 1
ATOM 1245 N N . THR A 1 165 ? 7.695 -6.984 -9.348 1.00 98.25 165 THR A N 1
ATOM 1246 C CA . THR A 1 165 ? 7.718 -6.211 -8.096 1.00 98.25 165 THR A CA 1
ATOM 1247 C C . THR A 1 165 ? 6.468 -5.340 -7.950 1.00 98.25 165 THR A C 1
ATOM 1249 O O . THR A 1 165 ? 5.847 -5.339 -6.885 1.00 98.25 165 THR A O 1
ATOM 1252 N N . LYS A 1 166 ? 6.024 -4.684 -9.033 1.00 98.25 166 LYS A N 1
ATOM 1253 C CA . LYS A 1 166 ? 4.760 -3.936 -9.068 1.00 98.25 166 LYS A CA 1
ATOM 1254 C C . LYS A 1 166 ? 3.570 -4.838 -8.731 1.00 98.25 166 LYS A C 1
ATOM 1256 O O . LYS A 1 166 ? 2.823 -4.515 -7.811 1.00 98.25 166 LYS A O 1
ATOM 1261 N N . ARG A 1 167 ? 3.451 -6.008 -9.376 1.00 98.62 167 ARG A N 1
ATOM 1262 C CA . ARG A 1 167 ? 2.382 -6.994 -9.104 1.00 98.62 167 ARG A CA 1
ATOM 1263 C C . ARG A 1 167 ? 2.366 -7.463 -7.640 1.00 98.62 167 ARG A C 1
ATOM 1265 O O . ARG A 1 167 ? 1.300 -7.596 -7.037 1.00 98.62 167 ARG A O 1
ATOM 1272 N N . LYS A 1 168 ? 3.537 -7.655 -7.020 1.00 98.56 168 LYS A N 1
ATOM 1273 C CA . LYS A 1 168 ? 3.648 -7.973 -5.582 1.00 98.56 168 LYS A CA 1
ATOM 1274 C C . LYS A 1 168 ? 3.159 -6.831 -4.689 1.00 98.56 168 LYS A C 1
ATOM 1276 O O . LYS A 1 168 ? 2.432 -7.084 -3.730 1.00 98.56 168 LYS A O 1
ATOM 1281 N N . TYR A 1 169 ? 3.506 -5.583 -5.000 1.00 98.69 169 TYR A N 1
ATOM 1282 C CA . TYR A 1 169 ? 3.041 -4.424 -4.232 1.00 98.69 169 TYR A CA 1
ATOM 1283 C C . TYR A 1 169 ? 1.552 -4.112 -4.456 1.00 98.69 169 TYR A C 1
ATOM 1285 O O . TYR A 1 169 ? 0.886 -3.683 -3.517 1.00 98.69 169 TYR A O 1
ATOM 1293 N N . GLU A 1 170 ? 0.990 -4.405 -5.632 1.00 98.56 170 GLU A N 1
ATOM 1294 C CA . GLU A 1 170 ? -0.461 -4.378 -5.877 1.00 98.56 170 GLU A CA 1
ATOM 1295 C C . GLU A 1 170 ? -1.205 -5.370 -4.968 1.00 98.56 170 GLU A C 1
ATOM 1297 O O . GLU A 1 170 ? -2.207 -5.005 -4.351 1.00 98.56 170 GLU A O 1
ATOM 1302 N N . CYS A 1 171 ? -0.680 -6.590 -4.806 1.00 98.44 171 CYS A N 1
ATOM 1303 C CA . CYS A 1 171 ? -1.222 -7.584 -3.875 1.00 98.44 171 CYS A CA 1
ATOM 1304 C C . CYS A 1 171 ? -1.146 -7.105 -2.411 1.00 98.44 171 CYS A C 1
ATOM 1306 O O . CYS A 1 171 ? -2.153 -7.116 -1.700 1.00 98.44 171 CYS A O 1
ATOM 1308 N N . VAL A 1 172 ? 0.009 -6.589 -1.967 1.00 98.44 172 VAL A N 1
ATOM 1309 C CA . VAL A 1 172 ? 0.163 -6.005 -0.618 1.00 98.44 172 VAL A CA 1
ATOM 1310 C C . VAL A 1 172 ? -0.812 -4.843 -0.398 1.00 98.44 172 VAL A C 1
ATOM 1312 O O . VAL A 1 172 ? -1.427 -4.753 0.662 1.00 98.44 172 VAL A O 1
ATOM 1315 N N . LEU A 1 173 ? -1.014 -3.984 -1.400 1.00 98.50 173 LEU A N 1
ATOM 1316 C CA . LEU A 1 173 ? -1.957 -2.868 -1.345 1.00 98.50 173 LEU A CA 1
ATOM 1317 C C . LEU A 1 173 ? -3.418 -3.333 -1.224 1.00 98.50 173 LEU A C 1
ATOM 1319 O O . LEU A 1 173 ? -4.194 -2.728 -0.482 1.00 98.50 173 LEU A O 1
ATOM 1323 N N . GLN A 1 174 ? -3.803 -4.402 -1.927 1.00 98.50 174 GLN A N 1
ATOM 1324 C CA . GLN A 1 174 ? -5.130 -5.015 -1.799 1.00 98.50 174 GLN A CA 1
ATOM 1325 C C . GLN A 1 174 ? -5.341 -5.607 -0.398 1.00 98.50 174 GLN A C 1
ATOM 1327 O O . GLN A 1 174 ? -6.349 -5.309 0.244 1.00 98.50 174 GLN A O 1
ATOM 1332 N N . LEU A 1 175 ? -4.372 -6.377 0.109 1.00 98.69 175 LEU A N 1
ATOM 1333 C CA . LEU A 1 175 ? -4.427 -6.959 1.454 1.00 98.69 175 LEU A CA 1
ATOM 1334 C C . LEU A 1 175 ? -4.473 -5.881 2.544 1.00 98.69 175 LEU A C 1
ATOM 1336 O O . LEU A 1 175 ? -5.271 -5.986 3.473 1.00 98.69 175 LEU A O 1
ATOM 1340 N N . ALA A 1 176 ? -3.684 -4.812 2.408 1.00 98.44 176 ALA A N 1
ATOM 1341 C CA . ALA A 1 176 ? -3.686 -3.688 3.340 1.00 98.44 176 ALA A CA 1
ATOM 1342 C C . ALA A 1 176 ? -5.035 -2.949 3.354 1.00 98.44 176 ALA A C 1
ATOM 1344 O O . ALA A 1 176 ? -5.531 -2.621 4.427 1.00 98.44 176 ALA A O 1
ATOM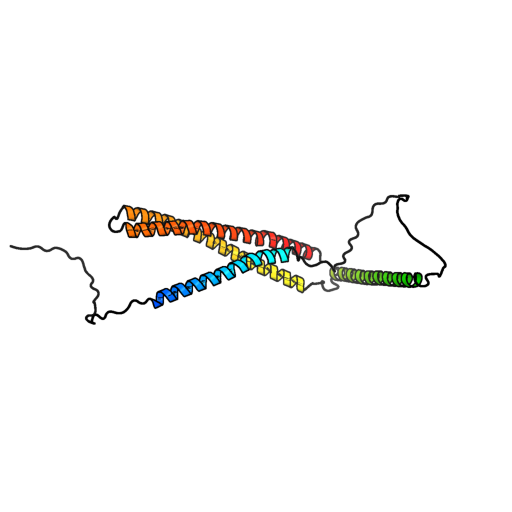 1345 N N . ARG A 1 177 ? -5.684 -2.756 2.195 1.00 98.44 177 ARG A N 1
ATOM 1346 C CA . ARG A 1 177 ? -7.052 -2.204 2.118 1.00 98.44 177 ARG A CA 1
ATOM 1347 C C . ARG A 1 177 ? -8.083 -3.102 2.807 1.00 98.44 177 ARG A C 1
ATOM 1349 O O . ARG A 1 177 ? -8.932 -2.592 3.536 1.00 98.44 177 ARG A O 1
ATOM 1356 N N . GLY A 1 178 ? -7.991 -4.420 2.613 1.00 98.56 178 GLY A N 1
ATOM 1357 C CA . GLY A 1 178 ? -8.832 -5.395 3.316 1.00 98.56 178 GLY A CA 1
ATOM 1358 C C . GLY A 1 178 ? -8.635 -5.340 4.834 1.00 98.56 178 GLY A C 1
ATOM 1359 O O . GLY A 1 178 ? -9.610 -5.259 5.581 1.00 98.56 178 GLY A O 1
ATOM 1360 N N . LEU A 1 179 ? -7.377 -5.279 5.287 1.00 98.38 179 LEU A N 1
ATOM 1361 C CA . LEU A 1 179 ? -7.028 -5.106 6.697 1.00 98.38 179 LEU A CA 1
ATOM 1362 C C . LEU A 1 179 ? -7.605 -3.806 7.270 1.00 98.38 179 LEU A C 1
ATOM 1364 O O . LEU A 1 179 ? -8.237 -3.863 8.319 1.00 98.38 179 LEU A O 1
ATOM 1368 N N . THR A 1 180 ? -7.459 -2.662 6.588 1.00 98.44 180 THR A N 1
ATOM 1369 C CA . THR A 1 180 ? -8.058 -1.385 7.018 1.00 98.44 180 THR A CA 1
ATOM 1370 C C . THR A 1 180 ? -9.564 -1.515 7.230 1.00 98.44 180 THR A C 1
ATOM 1372 O O . THR A 1 180 ? -10.080 -1.050 8.243 1.00 98.44 180 THR A O 1
ATOM 1375 N N . HIS A 1 181 ? -10.278 -2.162 6.303 1.00 98.25 181 HIS A N 1
ATOM 1376 C CA . HIS A 1 181 ? -11.727 -2.325 6.403 1.00 98.25 181 HIS A CA 1
ATOM 1377 C C . HIS A 1 181 ? -12.132 -3.227 7.579 1.00 98.25 181 HIS A C 1
ATOM 1379 O O . HIS A 1 181 ? -12.989 -2.850 8.376 1.00 98.25 181 HIS A O 1
ATOM 1385 N N . HIS A 1 182 ? -11.486 -4.387 7.735 1.00 98.44 182 HIS A N 1
ATOM 1386 C CA . HIS A 1 182 ? -11.756 -5.292 8.857 1.00 98.44 182 HIS A CA 1
ATOM 1387 C C . HIS A 1 182 ? -11.395 -4.655 10.205 1.00 98.44 182 HIS A C 1
ATOM 1389 O O . HIS A 1 182 ? -12.136 -4.799 11.176 1.00 98.44 182 HIS A O 1
ATOM 1395 N N . PHE A 1 183 ? -10.280 -3.927 10.266 1.00 98.56 183 PHE A N 1
ATOM 1396 C CA . PHE A 1 183 ? -9.807 -3.287 11.487 1.00 98.56 183 PHE A CA 1
ATOM 1397 C C . PHE A 1 183 ? -10.681 -2.093 11.892 1.00 98.56 183 PHE A C 1
ATOM 1399 O O . PHE A 1 183 ? -10.986 -1.943 13.071 1.00 98.56 183 PHE A O 1
ATOM 1406 N N . TYR A 1 184 ? -11.183 -1.309 10.932 1.00 98.56 184 TYR A N 1
ATOM 1407 C CA . TYR A 1 184 ? -12.213 -0.301 11.199 1.00 98.56 184 TYR A CA 1
ATOM 1408 C C . TYR A 1 184 ? -13.471 -0.933 11.814 1.00 98.56 184 TYR A C 1
ATOM 1410 O O . TYR A 1 184 ? -13.921 -0.494 12.871 1.00 98.56 184 TYR A O 1
ATOM 1418 N N . SER A 1 185 ? -13.996 -2.006 11.212 1.00 98.56 185 SER A N 1
ATOM 1419 C CA . SER A 1 185 ? -15.172 -2.722 11.731 1.00 98.56 185 SER A CA 1
ATOM 1420 C C . SER A 1 185 ? -14.943 -3.304 13.134 1.00 98.56 185 SER A C 1
ATOM 1422 O O . SER A 1 185 ? -15.851 -3.284 13.968 1.00 98.56 185 SER A O 1
ATOM 1424 N N . LEU A 1 186 ? -13.722 -3.769 13.430 1.00 98.56 186 LEU A N 1
ATOM 1425 C CA . LEU A 1 186 ? -13.324 -4.214 14.768 1.00 98.56 186 LEU A CA 1
ATOM 1426 C C . LEU A 1 186 ? -13.373 -3.060 15.780 1.00 98.56 186 LEU A C 1
ATOM 1428 O O . LEU A 1 186 ? -13.999 -3.215 16.824 1.00 98.56 186 LEU A O 1
ATOM 1432 N N . VAL A 1 187 ? -12.788 -1.902 15.460 1.00 98.56 187 VAL A N 1
ATOM 1433 C CA . VAL A 1 187 ? -12.798 -0.711 16.333 1.00 98.56 187 VAL A CA 1
ATOM 1434 C C . VAL A 1 187 ? -14.226 -0.207 16.584 1.00 98.56 187 VAL A C 1
ATOM 1436 O O . VAL A 1 187 ? -14.571 0.106 17.720 1.00 98.56 187 VAL A O 1
ATOM 1439 N N . GLN A 1 188 ? -15.100 -0.207 15.571 1.00 98.31 188 GLN A N 1
ATOM 1440 C CA . GLN A 1 188 ? -16.521 0.125 15.765 1.00 98.31 188 GLN A CA 1
ATOM 1441 C C . GLN A 1 188 ? -17.236 -0.876 16.694 1.00 98.31 188 GLN A C 1
ATOM 1443 O O . GLN A 1 188 ? -18.060 -0.486 17.521 1.00 98.31 188 GLN A O 1
ATOM 1448 N N . THR A 1 189 ? -16.887 -2.164 16.610 1.00 98.50 189 THR A N 1
ATOM 1449 C CA . THR A 1 189 ? -17.429 -3.201 17.507 1.00 98.50 189 THR A CA 1
ATOM 1450 C C . THR A 1 189 ? -16.912 -3.036 18.940 1.00 98.50 189 THR A C 1
ATOM 1452 O O . THR A 1 189 ? -17.677 -3.201 19.887 1.00 98.50 189 THR A O 1
ATOM 1455 N N . GLN A 1 190 ? -15.639 -2.664 19.115 1.00 98.44 190 GLN A N 1
ATOM 1456 C CA . GLN A 1 190 ? -15.060 -2.344 20.424 1.00 98.44 190 GLN A CA 1
ATOM 1457 C C . GLN A 1 190 ? -15.752 -1.133 21.066 1.00 98.44 190 GLN A C 1
ATOM 1459 O O . GLN A 1 190 ? -16.013 -1.170 22.266 1.00 98.44 190 GLN A O 1
ATOM 1464 N N . HIS A 1 191 ? -16.129 -0.117 20.279 1.00 98.38 191 HIS A N 1
ATOM 1465 C CA . HIS A 1 191 ? -16.912 1.026 20.760 1.00 98.38 191 HIS A CA 1
ATOM 1466 C C . HIS A 1 191 ? -18.261 0.580 21.331 1.00 98.38 191 HIS A C 1
ATOM 1468 O O . HIS A 1 191 ? -18.536 0.800 22.508 1.00 98.38 191 HIS A O 1
ATOM 1474 N N . ALA A 1 192 ? -19.060 -0.129 20.527 1.00 98.56 192 ALA A N 1
ATOM 1475 C CA . ALA A 1 192 ? -20.372 -0.620 20.948 1.00 98.56 192 ALA A CA 1
ATOM 1476 C C . ALA A 1 192 ? -20.295 -1.555 22.172 1.00 98.56 192 ALA A C 1
ATOM 1478 O O . ALA A 1 192 ? -21.171 -1.526 23.035 1.00 98.56 192 ALA A O 1
ATOM 1479 N N . LEU A 1 193 ? -19.238 -2.368 22.272 1.00 98.62 193 LEU A N 1
ATOM 1480 C CA . LEU A 1 193 ? -19.002 -3.247 23.418 1.00 98.62 193 LEU A CA 1
ATOM 1481 C C . LEU A 1 193 ? -18.562 -2.472 24.674 1.00 98.62 193 LEU A C 1
ATOM 1483 O O . LEU A 1 193 ? -18.990 -2.809 25.775 1.00 98.62 193 LEU A O 1
ATOM 1487 N N . GLY A 1 194 ? -17.750 -1.422 24.521 1.00 98.56 194 GLY A N 1
ATOM 1488 C CA . GLY A 1 194 ? -17.375 -0.519 25.611 1.00 98.56 194 GLY A CA 1
ATOM 1489 C C . GLY A 1 194 ? -18.574 0.240 26.181 1.00 98.56 194 GLY A C 1
ATOM 1490 O O . GLY A 1 194 ? -18.720 0.317 27.401 1.00 98.56 194 GLY A O 1
ATOM 1491 N N . ASP A 1 195 ? -19.467 0.721 25.315 1.00 98.56 195 ASP A N 1
ATOM 1492 C CA . ASP A 1 195 ? -20.716 1.373 25.720 1.00 98.56 195 ASP A CA 1
ATOM 1493 C C . ASP A 1 195 ? -21.657 0.380 26.424 1.00 98.56 195 ASP A C 1
ATOM 1495 O O . ASP A 1 195 ? -22.169 0.674 27.503 1.00 98.56 195 ASP A O 1
ATOM 1499 N N . ALA A 1 196 ? -21.813 -0.839 25.891 1.00 98.62 196 ALA A N 1
ATOM 1500 C CA . ALA A 1 196 ? -22.616 -1.889 26.523 1.00 98.62 196 ALA A CA 1
ATOM 1501 C C . ALA A 1 196 ? -22.091 -2.292 27.916 1.00 98.62 196 ALA A C 1
ATOM 1503 O O . ALA A 1 196 ? -22.885 -2.501 28.835 1.00 98.62 196 ALA A O 1
ATOM 1504 N N . PHE A 1 197 ? -20.769 -2.371 28.104 1.00 98.75 197 PHE A N 1
ATOM 1505 C CA . PHE A 1 197 ? -20.176 -2.616 29.420 1.00 98.75 197 PHE A CA 1
ATOM 1506 C C . PHE A 1 197 ? -20.361 -1.432 30.380 1.00 98.75 197 PHE A C 1
ATOM 1508 O O . PHE A 1 197 ? -20.664 -1.654 31.551 1.00 98.75 197 PHE A O 1
ATOM 1515 N N . ALA A 1 198 ? -20.255 -0.185 29.909 1.00 98.50 198 ALA A N 1
ATOM 1516 C CA . ALA A 1 198 ? -20.534 0.989 30.740 1.00 98.50 198 ALA A CA 1
ATOM 1517 C C . ALA A 1 198 ? -22.001 1.009 31.216 1.00 98.50 198 ALA A C 1
ATOM 1519 O O . ALA A 1 198 ? -22.273 1.265 32.390 1.00 98.50 198 ALA A O 1
ATOM 1520 N N . ASP A 1 199 ? -22.933 0.658 30.329 1.00 98.56 199 ASP A N 1
ATOM 1521 C CA . ASP A 1 199 ? -24.358 0.512 30.631 1.00 98.56 199 ASP A CA 1
ATOM 1522 C C . ASP A 1 199 ? -24.632 -0.594 31.665 1.00 98.56 199 ASP A C 1
ATOM 1524 O O . ASP A 1 199 ? -25.447 -0.405 32.570 1.00 98.56 199 ASP A O 1
ATOM 1528 N N . LEU A 1 200 ? -23.966 -1.750 31.547 1.00 98.56 200 LEU A N 1
ATOM 1529 C CA . LEU A 1 200 ? -24.089 -2.858 32.503 1.00 98.56 200 LEU A CA 1
ATOM 1530 C C . LEU A 1 200 ? -23.491 -2.508 33.870 1.00 98.56 200 LEU A C 1
ATOM 1532 O O . LEU A 1 200 ? -24.113 -2.791 34.890 1.00 98.56 200 LEU A O 1
ATOM 1536 N N . SER A 1 201 ? -22.345 -1.821 33.899 1.00 98.44 201 SER A N 1
ATOM 1537 C CA . SER A 1 201 ? -21.712 -1.327 35.130 1.00 98.44 201 SER A CA 1
ATOM 1538 C C . SER A 1 201 ? -22.670 -0.457 35.955 1.00 98.44 201 SER A C 1
ATOM 1540 O O . SER A 1 201 ? -22.817 -0.666 37.156 1.00 98.44 201 SER A O 1
ATOM 1542 N N . GLN A 1 202 ? -23.409 0.453 35.308 1.00 97.62 202 GLN A N 1
ATOM 1543 C CA . GLN A 1 202 ? -24.396 1.308 35.984 1.00 97.62 202 GLN A CA 1
ATOM 1544 C C . GLN A 1 202 ? -25.656 0.558 36.449 1.00 97.62 202 GLN A C 1
ATOM 1546 O O . GLN A 1 202 ? -26.298 0.973 37.414 1.00 97.62 202 GLN A O 1
ATOM 1551 N N . LYS A 1 203 ? -26.044 -0.520 35.756 1.00 97.88 203 LYS A N 1
ATOM 1552 C CA . LYS A 1 203 ? -27.288 -1.272 36.013 1.00 97.88 203 LYS A CA 1
ATOM 1553 C C . LYS A 1 203 ? -27.103 -2.454 36.967 1.00 97.88 203 LYS A C 1
ATOM 1555 O O . LYS A 1 203 ? -28.096 -2.994 37.449 1.00 97.88 203 LYS A O 1
ATOM 1560 N N . SER A 1 204 ? -25.866 -2.864 37.239 1.00 96.81 204 SER A N 1
ATOM 1561 C CA . SER A 1 204 ? -25.538 -4.060 38.022 1.00 96.81 204 SER A CA 1
ATOM 1562 C C . SER A 1 204 ? -24.538 -3.734 39.142 1.00 96.81 204 SER A C 1
ATOM 1564 O O . SER A 1 204 ? -23.355 -4.028 38.986 1.00 96.81 204 SER A O 1
ATOM 1566 N N . PRO A 1 205 ? -24.984 -3.167 40.286 1.00 95.69 205 PRO A N 1
ATOM 1567 C CA . PRO A 1 205 ? -24.095 -2.735 41.373 1.00 95.69 205 PRO A CA 1
ATOM 1568 C C . PRO A 1 205 ? -23.149 -3.829 41.893 1.00 95.69 205 PRO A C 1
ATOM 1570 O O . PRO A 1 205 ? -21.999 -3.551 42.208 1.00 95.69 205 PRO A O 1
ATOM 1573 N N . GLU A 1 206 ? -23.610 -5.083 41.920 1.00 97.94 206 GLU A N 1
ATOM 1574 C CA . GLU A 1 206 ? -22.829 -6.258 42.349 1.00 97.94 206 GLU A CA 1
ATOM 1575 C C . GLU A 1 206 ? -21.653 -6.599 41.413 1.00 97.94 206 GLU A C 1
ATOM 1577 O O . GLU A 1 206 ? -20.725 -7.288 41.823 1.00 97.94 206 GLU A O 1
ATOM 1582 N N . LEU A 1 207 ? -21.682 -6.119 40.164 1.00 97.69 207 LEU A N 1
ATOM 1583 C CA . LEU A 1 207 ? -20.669 -6.351 39.123 1.00 97.69 207 LEU A CA 1
ATOM 1584 C C . LEU A 1 207 ? -20.140 -5.029 38.533 1.00 97.69 207 LEU A C 1
ATOM 1586 O O . LEU A 1 207 ? -19.561 -5.009 37.444 1.00 97.69 207 LEU A O 1
ATOM 1590 N N . GLN A 1 208 ? -20.362 -3.909 39.232 1.00 98.12 208 GLN A N 1
ATOM 1591 C CA . GLN A 1 208 ? -20.082 -2.566 38.723 1.00 98.1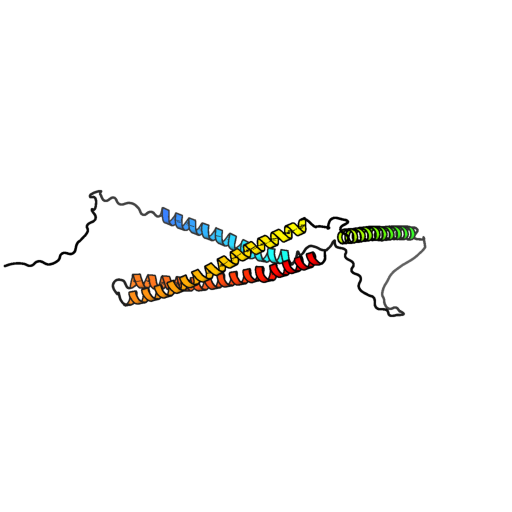2 208 GLN A CA 1
ATOM 1592 C C . GLN A 1 208 ? -18.604 -2.388 38.356 1.00 98.12 208 GLN A C 1
ATOM 1594 O O . GLN A 1 208 ? -18.306 -1.830 37.298 1.00 98.12 208 GLN A O 1
ATOM 1599 N N . GLU A 1 209 ? -17.694 -2.866 39.208 1.00 98.19 209 GLU A N 1
ATOM 1600 C CA . GLU A 1 209 ? -16.244 -2.748 39.020 1.00 98.19 209 GLU A CA 1
ATOM 1601 C C . GLU A 1 209 ? -15.762 -3.562 37.812 1.00 98.19 209 GLU A C 1
ATOM 1603 O O . GLU A 1 209 ? -15.123 -3.007 36.919 1.00 98.19 209 GLU A O 1
ATOM 1608 N N . GLU A 1 210 ? -16.171 -4.829 37.710 1.00 98.44 210 GLU A N 1
ATOM 1609 C CA . GLU A 1 210 ? -15.818 -5.731 36.605 1.00 98.44 210 GLU A CA 1
ATOM 1610 C C . GLU A 1 210 ? -16.279 -5.188 35.244 1.00 98.44 210 GLU A C 1
ATOM 1612 O O . GLU A 1 210 ? -15.508 -5.123 34.281 1.00 98.44 210 GLU A O 1
ATOM 1617 N N . PHE A 1 211 ? -17.537 -4.749 35.143 1.00 98.56 211 PHE A N 1
ATOM 1618 C CA . PHE A 1 211 ? -18.042 -4.151 33.907 1.00 98.56 211 PHE A CA 1
ATOM 1619 C C . PHE A 1 211 ? -17.414 -2.778 33.629 1.00 98.56 211 PHE A C 1
ATOM 1621 O O . PHE A 1 211 ? -17.125 -2.470 32.474 1.00 98.56 211 PHE A O 1
ATOM 1628 N N . GLY A 1 212 ? -17.139 -1.975 34.660 1.00 98.50 212 GLY A N 1
ATOM 1629 C CA . GLY A 1 212 ? -16.483 -0.673 34.518 1.00 98.50 212 GLY A CA 1
ATOM 1630 C C . GLY A 1 212 ? -15.053 -0.799 33.985 1.00 98.50 212 GLY A C 1
ATOM 1631 O O . GLY A 1 212 ? -14.686 -0.126 33.022 1.00 98.50 212 GLY A O 1
ATOM 1632 N N . TYR A 1 213 ? -14.270 -1.725 34.540 1.00 98.62 213 TYR A N 1
ATOM 1633 C CA . TYR A 1 213 ? -12.913 -2.028 34.087 1.00 98.62 213 TYR A CA 1
ATOM 1634 C C . TYR A 1 213 ? -12.886 -2.516 32.629 1.00 98.62 213 TYR A C 1
ATOM 1636 O O . TYR A 1 213 ? -12.075 -2.052 31.818 1.00 98.62 213 TYR A O 1
ATOM 1644 N N . ASN A 1 214 ? -13.814 -3.405 32.261 1.00 98.62 214 ASN A N 1
ATOM 1645 C CA . ASN A 1 214 ? -13.950 -3.884 30.886 1.00 98.62 214 ASN A CA 1
ATOM 1646 C C . ASN A 1 214 ? -14.382 -2.769 29.913 1.00 98.62 214 ASN A C 1
ATOM 1648 O O . ASN A 1 214 ? -13.869 -2.708 28.793 1.00 98.62 214 ASN A O 1
ATOM 1652 N N . ALA A 1 215 ? -15.261 -1.852 30.333 1.00 98.62 215 ALA A N 1
ATOM 1653 C CA . ALA A 1 215 ? -15.662 -0.694 29.534 1.00 98.62 215 ALA A CA 1
ATOM 1654 C C . ALA A 1 215 ? -14.474 0.232 29.223 1.00 98.62 215 ALA A C 1
ATOM 1656 O O . ALA A 1 215 ? -14.236 0.565 28.060 1.00 98.62 215 ALA A O 1
ATOM 1657 N N . GLU A 1 216 ? -13.690 0.610 30.237 1.00 98.44 216 GLU A N 1
ATOM 1658 C CA . GLU A 1 216 ? -12.511 1.467 30.052 1.00 98.44 216 GLU A CA 1
ATOM 1659 C C . GLU A 1 216 ? -11.413 0.775 29.230 1.00 98.44 216 GLU A C 1
ATOM 1661 O O . GLU A 1 216 ? -10.781 1.406 28.379 1.00 98.44 216 GLU A O 1
ATOM 1666 N N . THR A 1 217 ? -11.251 -0.543 29.388 1.00 98.62 217 THR A N 1
ATOM 1667 C CA . THR A 1 217 ? -10.348 -1.347 28.551 1.00 98.62 217 THR A CA 1
ATOM 1668 C C . THR A 1 217 ? -10.745 -1.276 27.073 1.00 98.62 217 THR A C 1
ATOM 1670 O O . THR A 1 217 ? -9.889 -1.024 26.221 1.00 98.62 217 THR A O 1
ATOM 1673 N N . GLN A 1 218 ? -12.035 -1.425 26.741 1.00 98.56 218 GLN A N 1
ATOM 1674 C CA . GLN A 1 218 ? -12.493 -1.309 25.352 1.00 98.56 218 GLN A CA 1
ATOM 1675 C C . GLN A 1 218 ? -12.337 0.114 24.801 1.00 98.56 218 GLN A C 1
ATOM 1677 O O . GLN A 1 218 ? -11.870 0.273 23.674 1.00 98.56 218 GLN A O 1
ATOM 1682 N N . LYS A 1 219 ? -12.630 1.160 25.587 1.00 98.19 219 LYS A N 1
ATOM 1683 C CA . LYS A 1 219 ? -12.409 2.563 25.176 1.00 98.19 219 LYS A CA 1
ATOM 1684 C C . LYS A 1 219 ? -10.936 2.854 24.869 1.00 98.19 219 LYS A C 1
ATOM 1686 O O . LYS A 1 219 ? -10.630 3.511 23.871 1.00 98.19 219 LYS A O 1
ATOM 1691 N N . LEU A 1 220 ? -10.012 2.337 25.684 1.00 98.25 220 LEU A N 1
ATOM 1692 C CA . LEU A 1 220 ? -8.573 2.461 25.441 1.00 98.25 220 LEU A CA 1
ATOM 1693 C C . LEU A 1 220 ? -8.147 1.730 24.157 1.00 98.25 220 LEU A C 1
ATOM 1695 O O . LEU A 1 220 ? -7.380 2.278 23.362 1.00 98.25 220 LEU A O 1
ATOM 1699 N N . LEU A 1 221 ? -8.670 0.520 23.927 1.00 98.31 221 LEU A N 1
ATOM 1700 C CA . LEU A 1 221 ? -8.431 -0.229 22.691 1.00 98.31 221 LEU A CA 1
ATOM 1701 C C . LEU A 1 221 ? -8.963 0.513 21.457 1.00 98.31 221 LEU A C 1
ATOM 1703 O O . LEU A 1 221 ? -8.239 0.583 20.465 1.00 98.31 221 LEU A O 1
ATOM 1707 N N . CYS A 1 222 ? -10.144 1.139 21.534 1.00 98.38 222 CYS A N 1
ATOM 1708 C CA . CYS A 1 222 ? -10.694 1.963 20.451 1.00 98.38 222 CYS A CA 1
ATOM 1709 C C . CYS A 1 222 ? -9.748 3.108 20.080 1.00 98.38 222 CYS A C 1
ATOM 1711 O O . CYS A 1 222 ? -9.319 3.201 18.934 1.00 98.38 222 CYS A O 1
ATOM 1713 N N . LYS A 1 223 ? -9.341 3.924 21.060 1.00 97.25 223 LYS A N 1
ATOM 1714 C CA . LYS A 1 223 ? -8.450 5.081 20.858 1.00 97.25 223 LYS A CA 1
ATOM 1715 C C . LYS A 1 223 ? -7.093 4.694 20.249 1.00 97.25 223 LYS A C 1
ATOM 1717 O O . LYS A 1 223 ? -6.559 5.380 19.370 1.00 97.25 223 LYS A O 1
ATOM 1722 N N . ASN A 1 224 ? -6.528 3.574 20.699 1.00 97.44 224 ASN A N 1
ATOM 1723 C CA . ASN A 1 224 ? -5.302 3.019 20.122 1.00 97.44 224 ASN A CA 1
ATOM 1724 C C . ASN A 1 224 ? -5.546 2.492 18.695 1.00 97.44 224 ASN A C 1
ATOM 1726 O O . ASN A 1 224 ? -4.716 2.692 17.805 1.00 97.44 224 ASN A O 1
ATOM 1730 N N . GLY A 1 225 ? -6.703 1.868 18.467 1.00 98.25 225 GLY A N 1
ATOM 1731 C CA . GLY A 1 225 ? -7.162 1.383 17.171 1.00 98.25 225 GLY A CA 1
ATOM 1732 C C . GLY A 1 225 ? -7.349 2.495 16.142 1.00 98.25 225 GLY A C 1
ATOM 1733 O O . GLY A 1 225 ? -6.850 2.362 15.032 1.00 98.25 225 GLY A O 1
ATOM 1734 N N . GLU A 1 226 ? -7.963 3.622 16.500 1.00 97.56 226 GLU A N 1
ATOM 1735 C CA . GLU A 1 226 ? -8.089 4.804 15.632 1.00 97.56 226 GLU A CA 1
ATOM 1736 C C . GLU A 1 226 ? -6.720 5.341 15.195 1.00 97.56 226 GLU A C 1
ATOM 1738 O O . GLU A 1 226 ? -6.492 5.613 14.013 1.00 97.56 226 GLU A O 1
ATOM 1743 N N . THR A 1 227 ? -5.772 5.424 16.134 1.00 98.06 227 THR A N 1
ATOM 1744 C CA . THR A 1 227 ? -4.399 5.874 15.859 1.00 98.06 227 THR A CA 1
ATOM 1745 C C . THR A 1 227 ? -3.694 4.930 14.877 1.00 98.06 227 THR A C 1
ATOM 1747 O O . THR A 1 227 ? -3.095 5.376 13.893 1.00 98.06 227 THR A O 1
ATOM 1750 N N . LEU A 1 228 ? -3.802 3.614 15.094 1.00 98.06 228 LEU A N 1
ATOM 1751 C CA . LEU A 1 228 ? -3.247 2.606 14.189 1.00 98.06 228 LEU A CA 1
ATOM 1752 C C . LEU A 1 228 ? -3.958 2.606 12.825 1.00 98.06 228 LEU A C 1
ATOM 1754 O O . LEU A 1 228 ? -3.300 2.494 11.794 1.00 98.06 228 LEU A O 1
ATOM 1758 N N . LEU A 1 229 ? -5.277 2.797 12.789 1.00 98.19 229 LEU A N 1
ATOM 1759 C CA . LEU A 1 229 ? -6.055 2.894 11.555 1.00 98.19 229 LEU A CA 1
ATOM 1760 C C . LEU A 1 229 ? -5.605 4.097 10.709 1.00 98.19 229 LEU A C 1
ATOM 1762 O O . LEU A 1 229 ? -5.496 3.977 9.487 1.00 98.19 229 LEU A O 1
ATOM 1766 N N . GLY A 1 230 ? -5.273 5.227 11.340 1.00 97.50 230 GLY A N 1
ATOM 1767 C CA . GLY A 1 230 ? -4.633 6.367 10.677 1.00 97.50 230 GLY A CA 1
ATOM 1768 C C . GLY A 1 230 ? -3.293 5.991 10.032 1.00 97.50 230 GLY A C 1
ATOM 1769 O O . GLY A 1 230 ? -3.076 6.266 8.850 1.00 97.50 230 GLY A O 1
ATOM 1770 N N . ALA A 1 231 ? -2.427 5.284 10.764 1.00 98.38 231 ALA A N 1
ATOM 1771 C CA . ALA A 1 231 ? -1.134 4.823 10.253 1.00 98.38 231 ALA A CA 1
ATOM 1772 C C . ALA A 1 231 ? -1.265 3.819 9.087 1.00 98.38 231 ALA A C 1
ATOM 1774 O O . ALA A 1 231 ? -0.542 3.931 8.094 1.00 98.38 231 ALA A O 1
ATOM 1775 N N . VAL A 1 232 ? -2.214 2.875 9.150 1.00 97.62 232 VAL A N 1
ATOM 1776 C CA . VAL A 1 232 ? -2.462 1.918 8.054 1.00 97.62 232 VAL A CA 1
ATOM 1777 C C . VAL A 1 232 ? -3.051 2.624 6.823 1.00 97.62 232 VAL A C 1
ATOM 1779 O O . VAL A 1 232 ? -2.644 2.327 5.701 1.00 97.62 232 VAL A O 1
ATOM 1782 N N . ASN A 1 233 ? -3.939 3.611 6.994 1.00 97.94 233 ASN A N 1
ATOM 1783 C CA . ASN A 1 233 ? -4.435 4.429 5.877 1.00 97.94 233 ASN A CA 1
ATOM 1784 C C . ASN A 1 233 ? -3.325 5.257 5.210 1.00 97.94 233 ASN A C 1
ATOM 1786 O O . ASN A 1 233 ? -3.292 5.365 3.979 1.00 97.94 233 ASN A O 1
ATOM 1790 N N . PHE A 1 234 ? -2.391 5.799 5.997 1.00 98.38 234 PHE A N 1
ATOM 1791 C CA . PHE A 1 234 ? -1.201 6.460 5.464 1.00 98.38 234 PHE A CA 1
ATOM 1792 C C . PHE A 1 234 ? -0.346 5.479 4.647 1.00 98.38 234 PHE A C 1
ATOM 1794 O O . PHE A 1 234 ? -0.064 5.755 3.483 1.00 98.38 234 PHE A O 1
ATOM 1801 N N . PHE A 1 235 ? -0.046 4.290 5.185 1.00 98.38 235 PHE A N 1
ATOM 1802 C CA . PHE A 1 235 ? 0.679 3.235 4.465 1.00 98.38 235 PHE A CA 1
ATOM 1803 C C . PHE A 1 235 ? 0.001 2.842 3.139 1.00 98.38 235 PHE A C 1
ATOM 1805 O O . PHE A 1 235 ? 0.654 2.820 2.094 1.00 98.38 235 PHE A O 1
ATOM 1812 N N . VAL A 1 236 ? -1.317 2.601 3.146 1.00 98.31 236 VAL A N 1
ATOM 1813 C CA . VAL A 1 236 ? -2.111 2.310 1.935 1.00 98.31 236 VAL A CA 1
ATOM 1814 C C . VAL A 1 236 ? -1.975 3.433 0.901 1.00 98.31 236 VAL A C 1
ATOM 1816 O O . VAL A 1 236 ? -1.810 3.160 -0.289 1.00 98.31 236 VAL A O 1
ATOM 1819 N N . SER A 1 237 ? -2.001 4.693 1.336 1.00 98.44 237 SER A N 1
ATOM 1820 C CA . SER A 1 237 ? -1.866 5.864 0.459 1.00 98.44 237 SER A CA 1
ATOM 1821 C C . SER A 1 237 ? -0.454 6.000 -0.129 1.00 98.44 237 SER A C 1
ATOM 1823 O O . SER A 1 237 ? -0.302 6.309 -1.318 1.00 98.44 237 SER A O 1
ATOM 1825 N N . SER A 1 238 ? 0.577 5.711 0.669 1.00 98.44 238 SER A N 1
ATOM 1826 C CA . SER A 1 238 ? 1.982 5.707 0.252 1.00 98.44 238 SER A CA 1
ATOM 1827 C C . SER A 1 238 ? 2.268 4.607 -0.773 1.00 98.44 238 SER A C 1
ATOM 1829 O O . SER A 1 238 ? 2.775 4.906 -1.854 1.00 98.44 238 SER A O 1
ATOM 1831 N N . ILE A 1 2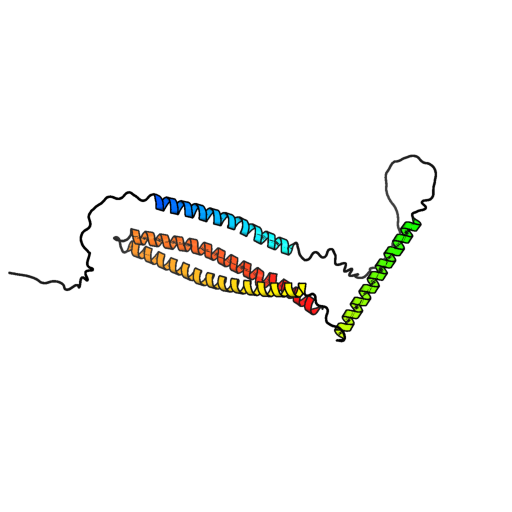39 ? 1.872 3.356 -0.501 1.00 98.12 239 ILE A N 1
ATOM 1832 C CA . ILE A 1 239 ? 2.043 2.240 -1.448 1.00 98.12 239 ILE A CA 1
ATOM 1833 C C . ILE A 1 239 ? 1.229 2.477 -2.724 1.00 98.12 239 ILE A C 1
ATOM 1835 O O . ILE A 1 239 ? 1.740 2.263 -3.820 1.00 98.12 239 ILE A O 1
ATOM 1839 N N . ASN A 1 240 ? -0.002 2.992 -2.623 1.00 98.31 240 ASN A N 1
ATOM 1840 C CA . ASN A 1 240 ? -0.792 3.353 -3.802 1.00 98.31 240 ASN A CA 1
ATOM 1841 C C . ASN A 1 240 ? -0.089 4.396 -4.685 1.00 98.31 240 ASN A C 1
ATOM 1843 O O . ASN A 1 240 ? -0.185 4.317 -5.905 1.00 98.31 240 ASN A O 1
ATOM 1847 N N . THR A 1 241 ? 0.616 5.356 -4.083 1.00 98.56 241 THR A N 1
ATOM 1848 C CA . THR A 1 241 ? 1.392 6.368 -4.815 1.00 98.56 241 THR A CA 1
ATOM 1849 C C . THR A 1 241 ? 2.615 5.752 -5.495 1.00 98.56 241 THR A C 1
ATOM 1851 O O . THR A 1 241 ? 2.823 5.987 -6.682 1.00 98.56 241 THR A O 1
ATOM 1854 N N . LEU A 1 242 ? 3.373 4.913 -4.782 1.00 97.94 242 LEU A N 1
ATOM 1855 C CA . LEU A 1 242 ? 4.531 4.201 -5.330 1.00 97.94 242 LEU A CA 1
ATOM 1856 C C . LEU A 1 242 ? 4.144 3.320 -6.531 1.00 97.94 242 LEU A C 1
ATOM 1858 O O . LEU A 1 242 ? 4.781 3.380 -7.578 1.00 97.94 242 LEU A O 1
ATOM 1862 N N . VAL A 1 243 ? 3.073 2.537 -6.393 1.00 98.12 243 VAL A N 1
ATOM 1863 C CA . VAL A 1 243 ? 2.616 1.572 -7.404 1.00 98.12 243 VAL A CA 1
ATOM 1864 C C . VAL A 1 243 ? 1.953 2.255 -8.602 1.00 98.12 243 VAL A C 1
ATOM 1866 O O . VAL A 1 243 ? 2.325 1.979 -9.738 1.00 98.12 243 VAL A O 1
ATOM 1869 N N . ASN A 1 244 ? 0.979 3.142 -8.366 1.00 97.56 244 ASN A N 1
ATOM 1870 C CA . ASN A 1 244 ? 0.120 3.692 -9.426 1.00 97.56 244 ASN A CA 1
ATOM 1871 C C . ASN A 1 244 ? 0.587 5.052 -9.972 1.00 97.56 244 ASN A C 1
ATOM 1873 O O . ASN A 1 244 ? -0.095 5.625 -10.817 1.00 97.56 244 ASN A O 1
ATOM 1877 N N . LYS A 1 245 ? 1.708 5.590 -9.474 1.00 96.94 245 LYS A N 1
ATOM 1878 C CA . LYS A 1 245 ? 2.395 6.745 -10.072 1.00 96.94 245 LYS A CA 1
ATOM 1879 C C . LYS A 1 245 ? 3.846 6.389 -10.373 1.00 96.94 245 LYS A C 1
ATOM 1881 O O . LYS A 1 245 ? 4.154 6.075 -11.508 1.00 96.94 245 LYS A O 1
ATOM 1886 N N . THR A 1 246 ? 4.708 6.290 -9.361 1.00 97.94 246 THR A N 1
ATOM 1887 C CA . THR A 1 246 ? 6.169 6.171 -9.550 1.00 97.94 246 THR A CA 1
ATOM 1888 C C . THR A 1 246 ? 6.599 4.965 -10.402 1.00 97.94 246 THR A C 1
ATOM 1890 O O . THR A 1 246 ? 7.410 5.104 -11.319 1.00 97.94 246 THR A O 1
ATOM 1893 N N . MET A 1 247 ? 6.052 3.774 -10.136 1.00 97.81 247 MET A N 1
ATOM 1894 C CA . MET A 1 247 ? 6.331 2.580 -10.946 1.00 97.81 247 MET A CA 1
ATOM 1895 C C . MET A 1 247 ? 5.658 2.644 -12.324 1.00 97.81 247 MET A C 1
ATOM 1897 O O . MET A 1 247 ? 6.237 2.182 -13.304 1.00 97.81 247 MET A O 1
ATOM 1901 N N . GLU A 1 248 ? 4.465 3.233 -12.419 1.00 97.00 248 GLU A N 1
ATOM 1902 C CA . GLU A 1 248 ? 3.728 3.382 -13.679 1.00 97.00 248 GLU A CA 1
ATOM 1903 C C . GLU A 1 248 ? 4.418 4.377 -14.633 1.00 97.00 248 GLU A C 1
ATOM 1905 O O . GLU A 1 248 ? 4.611 4.059 -15.801 1.00 97.00 248 GLU A O 1
ATOM 1910 N N . ASP A 1 249 ? 4.901 5.519 -14.134 1.00 97.44 249 ASP A N 1
ATOM 1911 C CA . ASP A 1 249 ? 5.689 6.511 -14.884 1.00 97.44 249 ASP A CA 1
ATOM 1912 C C . ASP A 1 249 ? 6.974 5.881 -15.462 1.00 97.44 249 ASP A C 1
ATOM 1914 O O . ASP A 1 249 ? 7.351 6.109 -16.619 1.00 97.44 249 ASP A O 1
ATOM 1918 N N . THR A 1 250 ? 7.617 5.009 -14.676 1.00 97.44 250 THR A N 1
ATOM 1919 C CA . THR A 1 250 ? 8.789 4.233 -15.109 1.00 97.44 250 THR A CA 1
ATOM 1920 C C . THR A 1 250 ? 8.421 3.248 -16.224 1.00 97.44 250 THR A C 1
ATOM 1922 O O . THR A 1 250 ? 9.077 3.215 -17.265 1.00 97.44 250 THR A O 1
ATOM 1925 N N . LEU A 1 251 ? 7.336 2.482 -16.064 1.00 96.75 251 LEU A N 1
ATOM 1926 C CA . LEU A 1 251 ? 6.856 1.533 -17.078 1.00 96.75 251 LEU A CA 1
ATOM 1927 C C . LEU A 1 251 ? 6.368 2.229 -18.361 1.00 96.75 251 LEU A C 1
ATOM 1929 O O . LEU A 1 251 ? 6.564 1.709 -19.461 1.00 96.75 251 LEU A O 1
ATOM 1933 N N . MET A 1 252 ? 5.801 3.431 -18.253 1.00 96.88 252 MET A N 1
ATOM 1934 C CA . MET A 1 252 ? 5.456 4.274 -19.398 1.00 96.88 252 MET A CA 1
ATOM 1935 C C . MET A 1 252 ? 6.702 4.748 -20.154 1.00 96.88 252 MET A C 1
ATOM 1937 O O . MET A 1 252 ? 6.699 4.751 -21.386 1.00 96.88 252 MET A O 1
ATOM 1941 N N . THR A 1 253 ? 7.785 5.069 -19.443 1.00 96.25 253 THR A N 1
ATOM 1942 C CA . THR A 1 253 ? 9.088 5.393 -20.051 1.00 96.25 253 THR A CA 1
ATOM 1943 C C . THR A 1 253 ? 9.687 4.174 -20.765 1.00 96.25 253 THR A C 1
ATOM 1945 O O . THR A 1 253 ? 10.118 4.282 -21.913 1.00 96.25 253 THR A O 1
ATOM 1948 N N . VAL A 1 254 ? 9.621 2.986 -20.151 1.00 94.81 254 VAL A N 1
ATOM 1949 C CA . VAL A 1 254 ? 10.017 1.712 -20.785 1.00 94.81 254 VAL A CA 1
ATOM 1950 C C . VAL A 1 254 ? 9.231 1.466 -22.076 1.00 94.81 254 VAL A C 1
ATOM 1952 O O . VAL A 1 254 ? 9.822 1.163 -23.109 1.00 94.81 254 VAL A O 1
ATOM 1955 N N . LYS A 1 255 ? 7.911 1.677 -22.066 1.00 93.19 255 LYS A N 1
ATOM 1956 C CA . LYS A 1 255 ? 7.057 1.528 -23.254 1.00 93.19 255 LYS A CA 1
ATOM 1957 C C . LYS A 1 255 ? 7.426 2.506 -24.379 1.00 93.19 255 LYS A C 1
ATOM 1959 O O . LYS A 1 255 ? 7.355 2.149 -25.556 1.00 93.19 255 LYS A O 1
ATOM 1964 N N . GLN A 1 256 ? 7.831 3.734 -24.045 1.00 92.75 256 GLN A N 1
ATOM 1965 C CA . GLN A 1 256 ? 8.334 4.704 -25.027 1.00 92.75 256 GLN A CA 1
ATOM 1966 C C . GLN A 1 256 ? 9.671 4.247 -25.631 1.00 92.75 256 GLN A C 1
ATOM 1968 O O . GLN A 1 256 ? 9.823 4.282 -26.851 1.00 92.75 256 GLN A O 1
ATOM 1973 N N . TYR A 1 257 ? 10.595 3.741 -24.806 1.00 89.06 257 TYR A N 1
ATOM 1974 C CA . TYR A 1 257 ? 11.850 3.132 -25.261 1.00 89.06 257 TYR A CA 1
ATOM 1975 C C . TYR A 1 257 ? 11.605 1.926 -26.190 1.00 89.06 257 TYR A C 1
ATOM 1977 O O . TYR A 1 257 ? 12.152 1.881 -27.291 1.00 89.06 257 TYR A O 1
ATOM 1985 N N . GLU A 1 258 ? 10.722 0.995 -25.807 1.00 86.38 258 GLU A N 1
ATOM 1986 C CA . GLU A 1 258 ? 10.339 -0.163 -26.630 1.00 86.38 258 GLU A CA 1
ATOM 1987 C C . GLU A 1 258 ? 9.749 0.255 -27.991 1.00 86.38 258 GLU A C 1
ATOM 1989 O O . GLU A 1 258 ? 9.996 -0.417 -28.994 1.00 86.38 258 GLU A O 1
ATOM 1994 N N . THR A 1 259 ? 8.999 1.367 -28.029 1.00 86.25 259 THR A N 1
ATOM 1995 C CA . THR A 1 259 ? 8.380 1.931 -29.246 1.00 86.25 259 THR A CA 1
ATOM 1996 C C . THR A 1 259 ? 9.403 2.621 -30.157 1.00 86.25 259 THR A C 1
ATOM 1998 O O . THR A 1 259 ? 9.260 2.590 -31.380 1.00 86.25 259 THR A O 1
ATOM 2001 N N . ALA A 1 260 ? 10.438 3.239 -29.582 1.00 84.12 260 ALA A N 1
ATOM 2002 C CA . ALA A 1 260 ? 11.501 3.914 -30.326 1.00 84.12 260 ALA A CA 1
ATOM 2003 C C . ALA A 1 260 ? 12.524 2.945 -30.964 1.00 84.12 260 ALA A C 1
ATOM 2005 O O . ALA A 1 260 ? 13.237 3.356 -31.881 1.00 84.12 260 ALA A O 1
ATOM 2006 N N . ARG A 1 261 ? 12.591 1.688 -30.491 1.00 74.00 261 ARG A N 1
ATOM 2007 C CA . ARG A 1 261 ? 13.550 0.645 -30.913 1.00 74.00 261 ARG A CA 1
ATOM 2008 C C . ARG A 1 261 ? 13.061 -0.189 -32.111 1.00 74.00 261 ARG A C 1
ATOM 2010 O O . ARG A 1 261 ? 13.352 0.198 -33.266 1.00 74.00 261 ARG A O 1
#

Radius of gyration: 41.39 Å; chains: 1; bounding box: 117×82×105 Å

Secondary structure (DSSP, 8-state):
------------PPPPPP----------HHHHHHHHHHHHHHHHHHHHHHHHHHHHHHHHHHHHHH-S--GGG----------------------------------TTHHHHHHHHHHHHHHHHHHHHHHHHHHHHHHHHHHTTSSPPP--HHHHHHHHHHHHHHHHHHHHHHHHHHHHHHHHHHHHHHHHHHHHHHHHHHH-GGGHHHHHHHHHHHHHHHHHHHHHHHHHHHHHHHHHHIIIIIHHHHHHHHHHHHHH-

Organism: Baryphthengus martii (NCBI:txid176943)